Protein AF-F0Y4K3-F1 (afdb_monomer)

Foldseek 3Di:
DDDDDDDDDDDDDDDDDPDDDDDDDPPPDPDPDPPDPDPDDDPPPDDDDDDDDDPDDDDDDPDDDDDDDDDDDPPPDPPPPPDDDDDPDDDDPDDDDDDDDDDDDDDDDDDDDDDDDDDDDPDDDPPPPPPPLPPQPQPDDQDDDADPQLVVLLVQLLVVVVCLCVDPCNVVVVDPFPEDCVLCNVLSSLLSSLLSCCVPRGCVVSVFDDPDSQAQLSVCSRVADYCVVCVPSRSLSSQLNSQYHPVHGTDPDDSVNSVVSCVRRSPDDPPD

pLDDT: mean 70.48, std 21.67, range [36.44, 98.19]

Mean predicted aligned error: 20.29 Å

Radius of gyration: 34.45 Å; Cα contacts (8 Å, |Δi|>4): 152; chains: 1; bounding box: 60×91×106 Å

Secondary structure (DSSP, 8-state):
------PPPPP-PPPPP--------TT--------------------PPPPPPPTT------------------S-SSSSS-PPPPP-----------------------------------------------------SPPPPPPHHHHHHHHHHHHHHHTTTT-HHHHTTSS--SS-HHHHHHHHHHHHHHHHHHIIIIIHHHT---SSSSTTHHHHTTSPPPTTT-HHHHHHHHHHHHTEETTEEGGG--HHHHHHHHHHHHTSPP--

Organism: Aureococcus anophagefferens (NCBI:txid44056)

Sequence (272 aa):
MPRSSRKSAPRRDRGEDPRRVADEDPRANADVDDGEWEEDGCFATERRRPPPRPPGCFFCACQRFDEDDGGDGVDDLLSILGYPPERRFGESTTEVPLSGDDDEVRAVHVQAAYEDAADGGDDAPATLATRETPPLLLGEGPAAPASADERAQAAAIYDAYAGFFDHISFRKGWKRPPFPRRDADPLFRRAARVAAMARSRDLRRAGFALRQPDGAARDWMHDAPSPADSPNAFLRGLLHATFQDANGYVEGLDAVAVERFRRRYDAIPSAG

Structure (mmCIF, N/CA/C/O backbone):
data_AF-F0Y4K3-F1
#
_entry.id   AF-F0Y4K3-F1
#
loop_
_atom_site.group_PDB
_atom_site.id
_atom_site.type_symbol
_atom_site.label_atom_id
_atom_site.label_alt_id
_atom_site.label_comp_id
_atom_site.label_asym_id
_atom_site.label_entity_id
_atom_site.label_seq_id
_atom_site.pdbx_PDB_ins_code
_atom_site.Cartn_x
_atom_site.Cartn_y
_atom_site.Cartn_z
_atom_site.occupancy
_atom_site.B_iso_or_equiv
_atom_site.auth_seq_id
_atom_site.auth_comp_id
_atom_site.auth_asym_id
_atom_site.auth_atom_id
_atom_site.pdbx_PDB_model_num
ATOM 1 N N . MET A 1 1 ? -20.900 -35.356 60.009 1.00 44.12 1 MET A N 1
ATOM 2 C CA . MET A 1 1 ? -19.634 -36.090 59.779 1.00 44.12 1 MET A CA 1
ATOM 3 C C . MET A 1 1 ? -19.487 -36.335 58.279 1.00 44.12 1 MET A C 1
ATOM 5 O O . MET A 1 1 ? -20.323 -37.046 57.734 1.00 44.12 1 MET A O 1
ATOM 9 N N . PRO A 1 2 ? -18.523 -35.698 57.593 1.00 53.41 2 PRO A N 1
ATOM 10 C CA . PRO A 1 2 ? -18.399 -35.751 56.138 1.00 53.41 2 PRO A CA 1
ATOM 11 C C . PRO A 1 2 ? -17.544 -36.949 55.698 1.00 53.41 2 PRO A C 1
ATOM 13 O O . PRO A 1 2 ? -16.502 -37.224 56.290 1.00 53.41 2 PRO A O 1
ATOM 16 N N . ARG A 1 3 ? -17.959 -37.654 54.637 1.00 55.00 3 ARG A N 1
ATOM 17 C CA . ARG A 1 3 ? -17.129 -38.664 53.965 1.00 55.00 3 ARG A CA 1
ATOM 18 C C . ARG A 1 3 ? -16.642 -38.134 52.620 1.00 55.00 3 ARG A C 1
ATOM 20 O O . ARG A 1 3 ? -17.386 -38.028 51.653 1.00 55.00 3 ARG A O 1
ATOM 27 N N . SER A 1 4 ? -15.356 -37.804 52.636 1.00 48.88 4 SER A N 1
ATOM 28 C CA . SER A 1 4 ? -14.467 -37.498 51.519 1.00 48.88 4 SER A CA 1
ATOM 29 C C . SER A 1 4 ? -14.536 -38.558 50.412 1.00 48.88 4 SER A C 1
ATOM 31 O O . SER A 1 4 ? -14.360 -39.745 50.687 1.00 48.88 4 SER A O 1
ATOM 33 N N . SER A 1 5 ? -14.749 -38.133 49.163 1.00 59.47 5 SER A N 1
ATOM 34 C CA . SER A 1 5 ? -14.597 -38.977 47.971 1.00 59.47 5 SER A CA 1
ATOM 35 C C . SER A 1 5 ? -13.705 -38.298 46.929 1.00 59.47 5 SER A C 1
ATOM 37 O O . SER A 1 5 ? -14.127 -37.465 46.140 1.00 59.47 5 SER A O 1
ATOM 39 N N . ARG A 1 6 ? -12.426 -38.663 47.039 1.00 58.56 6 ARG A N 1
ATOM 40 C CA . ARG A 1 6 ? -11.429 -38.987 46.002 1.00 58.56 6 ARG A CA 1
ATOM 41 C C . ARG A 1 6 ? -11.439 -38.191 44.687 1.00 58.56 6 ARG A C 1
ATOM 43 O O . ARG A 1 6 ? -12.160 -38.464 43.738 1.00 58.56 6 ARG A O 1
ATOM 50 N N . LYS A 1 7 ? -10.444 -37.307 44.664 1.00 59.31 7 LYS A N 1
ATOM 51 C CA . LYS A 1 7 ? -9.714 -36.673 43.563 1.00 59.31 7 LYS A CA 1
ATOM 52 C C . LYS A 1 7 ? -9.184 -37.721 42.560 1.00 59.31 7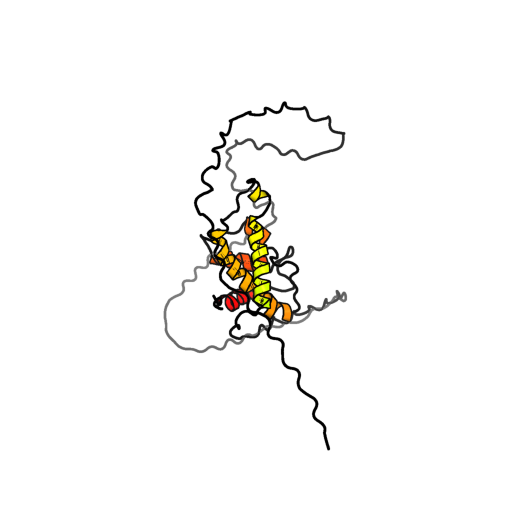 LYS A C 1
ATOM 54 O O . LYS A 1 7 ? -8.350 -38.547 42.929 1.00 59.31 7 LYS A O 1
ATOM 59 N N . SER A 1 8 ? -9.643 -37.671 41.311 1.00 64.62 8 SER A N 1
ATOM 60 C CA . SER A 1 8 ? -9.063 -38.422 40.188 1.00 64.62 8 SER A CA 1
ATOM 61 C C . SER A 1 8 ? -7.820 -37.708 39.654 1.00 64.62 8 SER A C 1
ATOM 63 O O . SER A 1 8 ? -7.827 -36.494 39.455 1.00 64.62 8 SER A O 1
ATOM 65 N N . ALA A 1 9 ? -6.745 -38.470 39.462 1.00 63.53 9 ALA A N 1
ATOM 66 C CA . ALA A 1 9 ? -5.460 -38.012 38.944 1.00 63.53 9 ALA A CA 1
ATOM 67 C C . ALA A 1 9 ? -5.465 -37.867 37.403 1.00 63.53 9 ALA A C 1
ATOM 69 O O . ALA A 1 9 ? -6.209 -38.583 36.730 1.00 63.53 9 ALA A O 1
ATOM 70 N N . PRO A 1 10 ? -4.622 -36.984 36.835 1.00 64.56 10 PRO A N 1
ATOM 71 C CA . PRO A 1 10 ? -4.508 -36.792 35.391 1.00 64.56 10 PRO A CA 1
ATOM 72 C C . PRO A 1 10 ? -3.724 -37.926 34.709 1.00 64.56 10 PRO A C 1
ATOM 74 O O . PRO A 1 10 ? -2.685 -38.378 35.199 1.00 64.56 10 PRO A O 1
ATOM 77 N N . ARG A 1 11 ? -4.226 -38.369 33.548 1.00 59.28 11 ARG A N 1
ATOM 78 C CA . ARG A 1 11 ? -3.537 -39.281 32.626 1.00 59.28 11 ARG A CA 1
ATOM 79 C C . ARG A 1 11 ? -2.288 -38.593 32.067 1.00 59.28 11 ARG A C 1
ATOM 81 O O . ARG A 1 11 ? -2.383 -37.524 31.476 1.00 59.28 11 ARG A O 1
ATOM 88 N N . ARG A 1 12 ? -1.136 -39.239 32.254 1.00 53.50 12 ARG A N 1
ATOM 89 C CA . ARG A 1 12 ? 0.107 -38.966 31.526 1.00 53.50 12 ARG A CA 1
ATOM 90 C C . ARG A 1 12 ? -0.088 -39.410 30.081 1.00 53.50 12 ARG A C 1
ATOM 92 O O . ARG A 1 12 ? -0.256 -40.609 29.859 1.00 53.50 12 ARG A O 1
ATOM 99 N N . ASP A 1 13 ? -0.082 -38.469 29.147 1.00 59.69 13 ASP A N 1
ATOM 100 C CA . ASP A 1 13 ? 0.062 -38.805 27.736 1.00 59.69 13 ASP A CA 1
ATOM 101 C C . ASP A 1 13 ? 1.544 -39.005 27.398 1.00 59.69 13 ASP A C 1
ATOM 103 O O . ASP A 1 13 ? 2.431 -38.380 27.989 1.00 59.69 13 ASP A O 1
ATOM 107 N N . ARG A 1 14 ? 1.782 -39.994 26.544 1.00 57.69 14 ARG A N 1
ATOM 108 C CA . ARG A 1 14 ? 3.080 -40.577 26.206 1.00 57.69 14 ARG A CA 1
ATOM 109 C C . ARG A 1 14 ? 3.964 -39.570 25.485 1.00 57.69 14 ARG A C 1
ATOM 111 O O . ARG A 1 14 ? 3.517 -38.880 24.582 1.00 57.69 14 ARG A O 1
ATOM 118 N N . GLY A 1 15 ? 5.244 -39.576 25.850 1.00 48.31 15 GLY A N 1
ATOM 119 C CA . GLY A 1 15 ? 6.291 -38.929 25.075 1.00 48.31 15 GLY A CA 1
ATOM 120 C C . GLY A 1 15 ? 6.422 -39.557 23.689 1.00 48.31 15 GLY A C 1
ATOM 121 O O . GLY A 1 15 ? 6.536 -40.778 23.566 1.00 48.31 15 GLY A O 1
ATOM 122 N N . GLU A 1 16 ? 6.417 -38.700 22.676 1.00 55.72 16 GLU A N 1
ATOM 123 C CA . GLU A 1 16 ? 6.944 -38.998 21.351 1.00 55.72 16 GLU A CA 1
ATOM 124 C C . GLU A 1 16 ? 8.477 -38.919 21.371 1.00 55.72 16 GLU A C 1
ATOM 126 O O . GLU A 1 16 ? 9.089 -38.065 22.015 1.00 55.72 16 GLU A O 1
ATOM 131 N N . ASP A 1 17 ? 9.069 -39.898 20.700 1.00 60.84 17 ASP A N 1
ATOM 132 C CA . ASP A 1 17 ? 10.482 -40.252 20.647 1.00 60.84 17 ASP A CA 1
ATOM 133 C C . ASP A 1 17 ? 11.194 -39.468 19.521 1.00 60.84 17 ASP A C 1
ATOM 135 O O . ASP A 1 17 ? 10.808 -39.612 18.360 1.00 60.84 17 ASP A O 1
ATOM 139 N N . 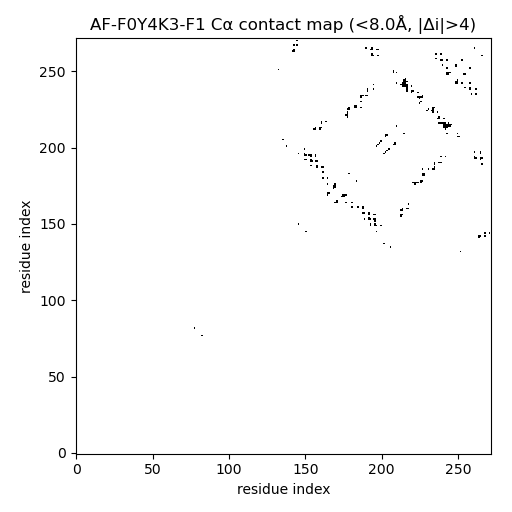PRO A 1 18 ? 12.224 -38.642 19.799 1.00 60.12 18 PRO A N 1
ATOM 140 C CA . PRO A 1 18 ? 12.857 -37.799 18.784 1.00 60.12 18 PRO A CA 1
ATOM 141 C C . PRO A 1 18 ? 14.048 -38.463 18.059 1.00 60.12 18 PRO A C 1
ATOM 143 O O . PRO A 1 18 ? 15.012 -37.777 17.719 1.00 60.12 18 PRO A O 1
ATOM 146 N N . ARG A 1 19 ? 14.050 -39.784 17.818 1.00 58.66 19 ARG A N 1
ATOM 147 C CA . ARG A 1 19 ? 15.186 -40.463 17.148 1.00 58.66 19 ARG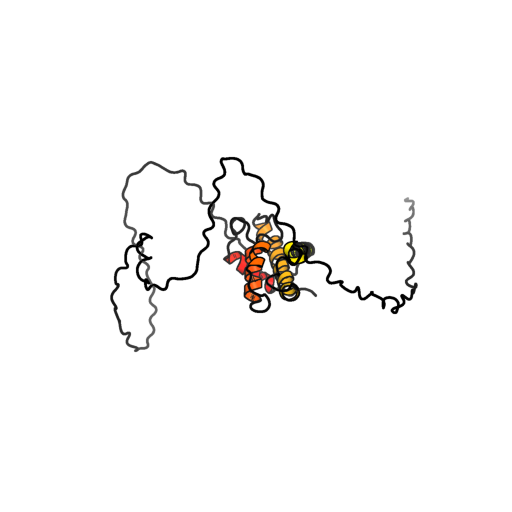 A CA 1
ATOM 148 C C . ARG A 1 19 ? 14.794 -41.437 16.026 1.00 58.66 19 ARG A C 1
ATOM 150 O O . ARG A 1 19 ? 14.925 -42.649 16.152 1.00 58.66 19 ARG A O 1
ATOM 157 N N . ARG A 1 20 ? 14.437 -40.871 14.873 1.00 49.66 20 ARG A N 1
ATOM 158 C CA . ARG A 1 20 ? 14.652 -41.408 13.508 1.00 49.66 20 ARG A CA 1
ATOM 159 C C . ARG A 1 20 ? 15.009 -40.179 12.666 1.00 49.66 20 ARG A C 1
ATOM 161 O O . ARG A 1 20 ? 14.149 -39.328 12.509 1.00 49.66 20 ARG A O 1
ATOM 168 N N . VAL A 1 21 ? 16.242 -39.870 12.268 1.00 55.81 21 VAL A N 1
ATOM 169 C CA . VAL A 1 21 ? 17.312 -40.654 11.619 1.00 55.81 21 VAL A CA 1
ATOM 170 C C . VAL A 1 21 ? 16.818 -41.428 10.393 1.00 55.81 21 VAL A C 1
ATOM 172 O O . VAL A 1 21 ? 16.620 -42.637 10.436 1.00 55.81 21 VAL A O 1
ATOM 175 N N . ALA A 1 22 ? 16.575 -40.673 9.325 1.00 54.25 22 ALA A N 1
ATOM 176 C CA . ALA A 1 22 ? 16.877 -41.026 7.939 1.00 54.25 22 ALA A CA 1
ATOM 177 C C . ALA A 1 22 ? 17.567 -39.755 7.396 1.00 54.25 22 ALA A C 1
ATOM 179 O O . ALA A 1 22 ? 16.981 -38.682 7.484 1.00 54.25 22 ALA A O 1
ATOM 180 N N . ASP A 1 23 ? 18.882 -39.709 7.179 1.00 51.66 23 ASP A N 1
ATOM 181 C CA . ASP A 1 23 ? 19.598 -40.300 6.038 1.00 51.66 23 ASP A CA 1
ATOM 182 C C . ASP A 1 23 ? 18.818 -40.131 4.726 1.00 51.66 23 ASP A C 1
ATOM 184 O O . ASP A 1 23 ? 18.365 -41.096 4.117 1.00 51.66 23 ASP A O 1
ATOM 188 N N . GLU A 1 24 ? 18.638 -38.872 4.318 1.00 54.97 24 GLU A N 1
ATOM 189 C CA . GLU A 1 24 ? 18.359 -38.519 2.927 1.00 54.97 24 GLU A CA 1
ATOM 190 C C . GLU A 1 24 ? 19.687 -38.230 2.211 1.00 54.97 24 GLU A C 1
ATOM 192 O O . GLU A 1 24 ? 20.468 -37.355 2.589 1.00 54.97 24 GLU A O 1
ATOM 197 N N . ASP A 1 25 ? 19.937 -39.053 1.200 1.00 56.84 25 ASP A N 1
ATOM 198 C CA . ASP A 1 25 ? 21.112 -39.127 0.339 1.00 56.84 25 ASP A CA 1
ATOM 199 C C . ASP A 1 25 ? 21.207 -37.900 -0.603 1.00 56.84 25 ASP A C 1
ATOM 201 O O . ASP A 1 25 ? 20.305 -37.683 -1.415 1.00 56.84 25 ASP A O 1
ATOM 205 N N . PRO A 1 26 ? 22.273 -37.076 -0.549 1.00 56.69 26 PRO A N 1
ATOM 206 C CA . PRO A 1 26 ? 22.370 -35.849 -1.342 1.00 56.69 26 PRO A CA 1
ATOM 207 C C . PRO A 1 26 ? 22.935 -36.043 -2.766 1.00 56.69 26 PRO A C 1
ATOM 209 O O . PRO A 1 26 ? 23.460 -35.084 -3.335 1.00 56.69 26 PRO A O 1
ATOM 212 N N . ARG A 1 27 ? 22.891 -37.245 -3.367 1.00 56.62 27 ARG A N 1
ATOM 213 C CA . ARG A 1 27 ? 23.578 -37.512 -4.656 1.00 56.62 27 ARG A CA 1
ATOM 214 C C . ARG A 1 27 ? 22.754 -38.067 -5.819 1.00 56.62 27 ARG A C 1
ATOM 216 O O . ARG A 1 27 ? 23.342 -38.415 -6.837 1.00 56.62 27 ARG A O 1
ATOM 223 N N . ALA A 1 28 ? 21.429 -38.062 -5.755 1.00 55.25 28 ALA A N 1
ATOM 224 C CA . ALA A 1 28 ? 20.593 -38.555 -6.853 1.00 55.25 28 ALA A CA 1
ATOM 225 C C . ALA A 1 28 ? 19.692 -37.460 -7.444 1.00 55.25 28 ALA A C 1
ATOM 227 O O . ALA A 1 28 ? 18.491 -37.507 -7.234 1.00 55.25 28 ALA A O 1
ATOM 228 N N . ASN A 1 29 ? 20.269 -36.459 -8.126 1.00 55.03 29 ASN A N 1
ATOM 229 C CA . ASN A 1 29 ? 19.574 -35.575 -9.090 1.00 55.03 29 ASN A CA 1
ATOM 230 C C . ASN A 1 29 ? 20.588 -34.827 -9.988 1.00 55.03 29 ASN A C 1
ATOM 232 O O . ASN A 1 29 ? 20.489 -33.621 -10.205 1.00 55.03 29 ASN A O 1
ATOM 236 N N . ALA A 1 30 ? 21.604 -35.536 -10.478 1.00 54.31 30 ALA A N 1
ATOM 237 C CA . ALA A 1 30 ? 22.390 -35.101 -11.627 1.00 54.31 30 ALA A CA 1
ATOM 238 C C . ALA A 1 30 ? 21.986 -36.023 -12.772 1.00 54.31 30 ALA A C 1
ATOM 240 O O . ALA A 1 30 ? 22.479 -37.136 -12.803 1.00 54.31 30 ALA A O 1
ATOM 241 N N . ASP A 1 31 ? 20.986 -35.602 -13.547 1.00 51.12 31 ASP A N 1
ATOM 242 C CA . ASP A 1 31 ? 20.621 -36.071 -14.896 1.00 51.12 31 ASP A CA 1
ATOM 243 C C . ASP A 1 31 ? 19.283 -35.393 -15.253 1.00 51.12 31 ASP A C 1
ATOM 245 O O . ASP A 1 31 ? 18.220 -36.012 -15.294 1.00 51.12 31 ASP A O 1
ATOM 249 N N . VAL A 1 32 ? 19.312 -34.064 -15.417 1.00 55.66 32 VAL A N 1
ATOM 250 C CA . VAL A 1 32 ? 18.268 -33.369 -16.180 1.00 55.66 32 VAL A CA 1
ATOM 251 C C . VAL A 1 32 ? 18.843 -33.182 -17.569 1.00 55.66 32 VAL A C 1
ATOM 253 O O . VAL A 1 32 ? 19.592 -32.247 -17.816 1.00 55.66 32 VAL A O 1
ATOM 256 N N . ASP A 1 33 ? 18.508 -34.174 -18.382 1.00 55.22 33 ASP A N 1
ATOM 257 C CA . ASP A 1 33 ? 18.503 -34.230 -19.836 1.00 55.22 33 ASP A CA 1
ATOM 258 C C . ASP A 1 33 ? 18.511 -32.839 -20.491 1.00 55.22 33 ASP A C 1
ATOM 260 O O . ASP A 1 33 ? 17.565 -32.050 -20.365 1.00 55.22 33 ASP A O 1
ATOM 264 N N . ASP A 1 34 ? 19.612 -32.548 -21.181 1.00 49.41 34 ASP A N 1
ATOM 265 C CA . ASP A 1 34 ? 19.787 -31.388 -22.041 1.00 49.41 34 ASP A CA 1
ATOM 266 C C . ASP A 1 34 ? 18.920 -31.606 -23.286 1.00 49.41 34 ASP A C 1
ATOM 268 O O . ASP A 1 34 ? 19.392 -32.035 -24.336 1.00 49.41 34 ASP A O 1
ATOM 272 N N . GLY A 1 35 ? 17.616 -31.365 -23.137 1.00 46.09 35 GLY A N 1
ATOM 273 C CA . GLY A 1 35 ? 16.656 -31.393 -24.229 1.00 46.09 35 GLY A CA 1
ATOM 274 C C . GLY A 1 35 ? 17.071 -30.403 -25.312 1.00 46.09 35 GLY A C 1
ATOM 275 O O . GLY A 1 35 ? 16.830 -29.200 -25.206 1.00 46.09 35 GLY A O 1
ATOM 276 N N . GLU A 1 36 ? 17.730 -30.955 -26.321 1.00 47.00 36 GLU A N 1
ATOM 277 C CA . GLU A 1 36 ? 17.987 -30.435 -27.651 1.00 47.00 36 GLU A CA 1
ATOM 278 C C . GLU A 1 36 ? 16.722 -29.731 -28.162 1.00 47.00 36 GLU A C 1
ATOM 280 O O . GLU A 1 36 ? 15.719 -30.357 -28.501 1.00 47.00 36 GLU A O 1
ATOM 285 N N . TRP A 1 37 ? 16.727 -28.397 -28.135 1.00 49.09 37 TRP A N 1
ATOM 286 C CA . TRP A 1 37 ? 15.675 -27.611 -28.765 1.00 49.09 37 TRP A CA 1
ATOM 287 C C . TRP A 1 37 ? 15.901 -27.694 -30.270 1.00 49.09 37 TRP A C 1
ATOM 289 O O . TRP A 1 37 ? 16.641 -26.892 -30.837 1.00 49.09 37 TRP A O 1
ATOM 299 N N . GLU A 1 38 ? 15.284 -28.691 -30.902 1.00 51.34 38 GLU A N 1
ATOM 300 C CA . GLU A 1 38 ? 15.082 -28.705 -32.345 1.00 51.34 38 GLU A CA 1
ATOM 301 C C . GLU A 1 38 ? 14.388 -27.393 -32.737 1.00 51.34 38 GLU A C 1
ATOM 303 O O . GLU A 1 38 ? 13.279 -27.074 -32.294 1.00 51.34 38 GLU A O 1
ATOM 308 N N . GLU A 1 39 ? 15.088 -26.595 -33.543 1.00 55.03 39 GLU A N 1
ATOM 309 C CA . GLU A 1 39 ? 14.595 -25.388 -34.200 1.00 55.03 39 GLU A CA 1
ATOM 310 C C . GLU A 1 39 ? 13.590 -25.770 -35.298 1.00 55.03 39 GLU A C 1
ATOM 312 O O . GLU A 1 39 ? 13.791 -25.508 -36.483 1.00 55.03 39 GLU A O 1
ATOM 317 N N . ASP A 1 40 ? 12.488 -26.407 -34.912 1.00 47.16 40 ASP A N 1
ATOM 318 C CA . ASP A 1 40 ? 11.455 -26.820 -35.844 1.00 47.16 40 ASP A CA 1
ATOM 319 C C . ASP A 1 40 ? 10.389 -25.738 -36.001 1.00 47.16 40 ASP A C 1
ATOM 321 O O . ASP A 1 40 ? 9.471 -25.552 -35.201 1.00 47.16 40 ASP A O 1
ATOM 325 N N . GLY A 1 41 ? 10.489 -25.062 -37.143 1.00 45.00 41 GLY A N 1
ATOM 326 C CA . GLY A 1 41 ? 9.311 -24.698 -37.911 1.00 45.00 41 GLY A CA 1
ATOM 327 C C . GLY A 1 41 ? 8.718 -23.336 -37.583 1.00 45.00 41 GLY A C 1
ATOM 328 O O . GLY A 1 41 ? 7.735 -23.204 -36.853 1.00 45.00 41 GLY A O 1
ATOM 329 N N . CYS A 1 42 ? 9.198 -22.323 -38.306 1.00 44.00 42 CYS A N 1
ATOM 330 C CA . CYS A 1 42 ? 8.357 -21.208 -38.718 1.00 44.00 42 CYS A CA 1
ATOM 331 C C . CYS A 1 42 ? 7.088 -21.750 -39.402 1.00 44.00 42 CYS A C 1
ATOM 333 O O . CYS A 1 42 ? 7.067 -21.981 -40.611 1.00 44.00 42 CYS A O 1
ATOM 335 N N . PHE A 1 43 ? 6.003 -21.921 -38.645 1.00 40.97 43 PHE A N 1
ATOM 336 C CA . PHE A 1 43 ? 4.669 -22.055 -39.213 1.00 40.97 43 PHE A CA 1
ATOM 337 C C . PHE A 1 43 ? 4.299 -20.721 -39.864 1.00 40.97 43 PHE A C 1
ATOM 339 O O . PHE A 1 43 ? 3.734 -19.819 -39.244 1.00 40.97 43 PHE A O 1
ATOM 346 N N . ALA A 1 44 ? 4.618 -20.607 -41.151 1.00 45.66 44 ALA A N 1
ATOM 347 C CA . ALA A 1 44 ? 3.948 -19.701 -42.060 1.00 45.66 44 ALA A CA 1
ATOM 348 C C . ALA A 1 44 ? 2.471 -20.117 -42.120 1.00 45.66 44 ALA A C 1
ATOM 350 O O . ALA A 1 44 ? 2.062 -20.934 -42.941 1.00 45.66 44 ALA A O 1
ATOM 351 N N . THR A 1 45 ? 1.657 -19.584 -41.210 1.00 46.09 45 THR A N 1
ATOM 352 C CA . THR A 1 45 ? 0.206 -19.713 -41.304 1.00 46.09 45 THR A CA 1
ATOM 353 C C . THR A 1 45 ? -0.247 -19.005 -42.573 1.00 46.09 45 THR A C 1
ATOM 355 O O . THR A 1 45 ? -0.192 -17.775 -42.672 1.00 46.09 45 THR A O 1
ATOM 358 N N . GLU A 1 46 ? -0.682 -19.799 -43.549 1.00 43.53 46 GLU A N 1
ATOM 359 C CA . GLU A 1 46 ? -1.408 -19.349 -44.726 1.00 43.53 46 GLU A CA 1
ATOM 360 C C . GLU A 1 46 ? -2.478 -18.332 -44.319 1.00 43.53 46 GLU A C 1
ATOM 362 O O . GLU A 1 46 ? -3.340 -18.583 -43.469 1.00 43.53 46 GLU A O 1
ATOM 367 N N . ARG A 1 47 ? -2.412 -17.154 -44.941 1.00 43.66 47 ARG A N 1
ATOM 368 C CA . ARG A 1 47 ? -3.387 -16.078 -44.789 1.00 43.66 47 ARG A CA 1
ATOM 369 C C . ARG A 1 47 ? -4.755 -16.561 -45.270 1.00 43.66 47 ARG A C 1
ATOM 371 O O . ARG A 1 47 ? -5.109 -16.395 -46.436 1.00 43.66 47 ARG A O 1
ATOM 378 N N . ARG A 1 48 ? -5.560 -17.119 -44.365 1.00 48.81 48 ARG A N 1
ATOM 379 C CA . ARG A 1 48 ? -6.999 -17.273 -44.596 1.00 48.81 48 ARG A CA 1
ATOM 380 C C . ARG A 1 48 ? -7.596 -15.879 -44.782 1.00 48.81 48 ARG A C 1
ATOM 382 O O . ARG A 1 48 ? -7.465 -15.019 -43.913 1.00 48.81 48 ARG A O 1
ATOM 389 N N . ARG A 1 49 ? -8.230 -15.644 -45.936 1.00 58.59 49 ARG A N 1
ATOM 390 C CA . ARG A 1 49 ? -8.998 -14.417 -46.188 1.00 58.59 49 ARG A CA 1
ATOM 391 C C . ARG A 1 49 ? -10.090 -14.290 -45.114 1.00 58.59 49 ARG A C 1
ATOM 393 O O . ARG A 1 49 ? -10.765 -15.286 -44.846 1.00 58.59 49 ARG A O 1
ATOM 400 N N . PRO A 1 50 ? -10.278 -13.109 -44.501 1.00 70.19 50 PRO A N 1
ATOM 401 C CA . PRO A 1 50 ? -11.361 -12.907 -43.549 1.00 70.19 50 PRO A CA 1
ATOM 402 C C . PRO A 1 50 ? -12.722 -13.090 -44.247 1.00 70.19 50 PRO A C 1
ATOM 404 O O . PRO A 1 50 ? -12.844 -12.769 -45.434 1.00 70.19 50 PRO A O 1
ATOM 407 N N . PRO A 1 51 ? -13.746 -13.601 -43.540 1.00 75.44 51 PRO A N 1
ATOM 408 C CA . PRO A 1 51 ? -15.086 -13.735 -44.096 1.00 75.44 51 PRO A CA 1
ATOM 409 C C . PRO A 1 51 ? -15.677 -12.357 -44.455 1.00 75.44 51 PRO A C 1
ATOM 411 O O . PRO A 1 51 ? -15.327 -11.354 -43.821 1.00 75.44 51 PRO A O 1
ATOM 414 N N . PRO A 1 52 ? -16.580 -12.287 -45.453 1.00 68.69 52 PRO A N 1
ATOM 415 C CA . PRO A 1 52 ? -17.282 -11.052 -45.783 1.00 68.69 52 PRO A CA 1
ATOM 416 C C . PRO A 1 52 ? -18.097 -10.576 -44.574 1.00 68.69 52 PRO A C 1
ATOM 418 O O . PRO A 1 52 ? -18.817 -11.351 -43.944 1.00 68.69 52 PRO A O 1
ATOM 421 N N . ARG A 1 53 ? -17.948 -9.294 -44.229 1.00 63.47 53 ARG A N 1
ATOM 422 C CA . ARG A 1 53 ? -18.635 -8.675 -43.089 1.00 63.47 53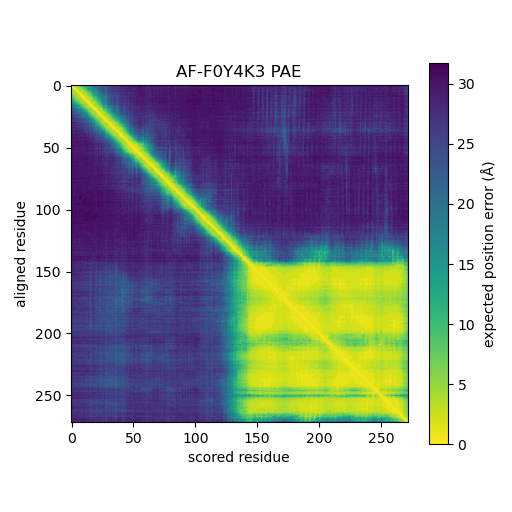 ARG A CA 1
ATOM 423 C C . ARG A 1 53 ? -20.080 -8.306 -43.456 1.00 63.47 53 ARG A C 1
ATOM 425 O O . ARG A 1 53 ? -20.320 -7.913 -44.598 1.00 63.47 53 ARG A O 1
ATOM 432 N N . PRO A 1 54 ? -21.027 -8.382 -42.504 1.00 63.94 54 PRO A N 1
ATOM 433 C CA . PRO A 1 54 ? -22.385 -7.892 -42.707 1.00 63.94 54 PRO A CA 1
ATOM 434 C C . PRO A 1 54 ? -22.409 -6.354 -42.828 1.00 63.94 54 PRO A C 1
ATOM 436 O O . PRO A 1 54 ? -21.576 -5.675 -42.218 1.00 63.94 54 PRO A O 1
ATOM 439 N N . PRO A 1 55 ? -23.351 -5.784 -43.598 1.00 61.41 55 PRO A N 1
ATOM 440 C CA . PRO A 1 55 ? -23.499 -4.337 -43.725 1.00 61.41 55 PRO A CA 1
ATOM 441 C C . PRO A 1 55 ? -23.948 -3.726 -42.387 1.00 61.41 55 PRO A C 1
ATOM 443 O O . PRO A 1 55 ? -24.937 -4.170 -41.811 1.00 61.41 55 PRO A O 1
ATOM 446 N N . GLY A 1 56 ? -23.231 -2.706 -41.898 1.00 62.25 56 GLY A N 1
ATOM 447 C CA . GLY A 1 56 ? -23.669 -1.894 -40.749 1.00 62.25 56 GLY A CA 1
ATOM 448 C C . GLY A 1 56 ? -22.622 -1.570 -39.676 1.00 62.25 56 GLY A C 1
ATOM 449 O O . GLY A 1 56 ? -22.912 -0.774 -38.791 1.00 62.25 56 GLY A O 1
ATOM 450 N N . CYS A 1 57 ? -21.405 -2.117 -39.736 1.00 46.25 57 CYS A N 1
ATOM 451 C CA . CYS A 1 57 ? -20.356 -1.787 -38.764 1.00 46.25 57 CYS A CA 1
ATOM 452 C C . CYS A 1 57 ? -19.409 -0.704 -39.301 1.00 46.25 57 CYS A C 1
ATOM 454 O O . CYS A 1 57 ? -18.443 -1.003 -40.004 1.00 46.25 57 CYS A O 1
ATOM 456 N N . PHE A 1 58 ? -19.672 0.551 -38.935 1.00 50.50 58 PHE A N 1
ATOM 457 C CA . PHE A 1 58 ? -18.671 1.616 -38.953 1.00 50.50 58 PHE A CA 1
ATOM 458 C C . PHE A 1 58 ? -17.689 1.364 -37.806 1.00 50.50 58 PHE A C 1
ATOM 460 O O . PHE A 1 58 ? -18.083 1.393 -36.643 1.00 50.50 58 PHE A O 1
ATOM 467 N N . PHE A 1 59 ? -16.419 1.112 -38.119 1.00 42.84 59 PHE A N 1
ATOM 468 C CA . PHE A 1 59 ? -15.355 1.250 -37.131 1.00 42.84 59 PHE A CA 1
ATOM 469 C C . PHE A 1 59 ? -14.282 2.188 -37.660 1.00 42.84 59 PHE A C 1
ATOM 471 O O . PHE A 1 59 ? -13.852 2.062 -38.809 1.00 42.84 59 PHE A O 1
ATOM 478 N N . CYS A 1 60 ? -13.911 3.118 -36.778 1.00 45.19 60 CYS A N 1
ATOM 479 C CA . CYS A 1 60 ? -12.828 4.081 -36.864 1.00 45.19 60 CYS A CA 1
ATOM 480 C C . CYS A 1 60 ? -11.646 3.579 -37.689 1.00 45.19 60 CYS A C 1
ATOM 482 O O . CYS A 1 60 ? -11.020 2.568 -37.363 1.00 45.19 60 CYS A O 1
ATOM 484 N N . ALA A 1 61 ? -11.304 4.356 -38.711 1.00 42.59 61 ALA A N 1
ATOM 485 C CA . ALA A 1 61 ? -10.001 4.304 -39.334 1.00 42.59 61 ALA A CA 1
ATOM 486 C C . ALA A 1 61 ? -8.945 4.730 -38.302 1.00 42.59 61 ALA A C 1
ATOM 488 O O . ALA A 1 61 ? -8.878 5.897 -37.924 1.00 42.59 61 ALA A O 1
ATOM 489 N N . CYS A 1 62 ? -8.100 3.799 -37.864 1.00 41.88 62 CYS A N 1
ATOM 490 C CA . CYS A 1 62 ? -6.761 4.161 -37.419 1.00 41.88 62 CYS A CA 1
ATOM 491 C C . CYS A 1 62 ? -6.001 4.599 -38.673 1.00 41.88 62 CYS A C 1
ATOM 493 O O . CYS A 1 62 ? -5.545 3.761 -39.454 1.00 41.88 62 CYS A O 1
ATOM 495 N N . GLN A 1 63 ? -5.957 5.912 -38.906 1.00 44.56 63 GLN A N 1
ATOM 496 C CA . GLN A 1 63 ? -5.070 6.496 -39.898 1.00 44.56 63 GLN A CA 1
ATOM 497 C C . GLN A 1 63 ? -3.625 6.233 -39.481 1.00 44.56 63 GLN A C 1
ATOM 499 O O . GLN A 1 63 ? -3.200 6.499 -38.359 1.00 44.56 63 GLN A O 1
ATOM 504 N N . ARG A 1 64 ? -2.920 5.644 -40.436 1.00 40.66 64 ARG A N 1
ATOM 505 C CA . ARG A 1 64 ? -1.478 5.528 -40.540 1.00 40.66 64 ARG A CA 1
ATOM 506 C C . ARG A 1 64 ? -0.927 6.956 -40.621 1.00 40.66 64 ARG A C 1
ATOM 508 O O . ARG A 1 64 ? -1.304 7.682 -41.534 1.00 40.66 64 ARG A O 1
ATOM 515 N N . PHE A 1 65 ? -0.143 7.367 -39.630 1.00 36.44 65 PHE A N 1
ATOM 516 C CA . PHE A 1 65 ? 0.612 8.616 -39.683 1.00 36.44 65 PHE A CA 1
ATOM 517 C C . PHE A 1 65 ? 1.912 8.292 -40.415 1.00 36.44 65 PHE A C 1
ATOM 519 O O . PHE A 1 65 ? 2.760 7.582 -39.877 1.00 36.44 65 PHE A O 1
ATOM 526 N N . ASP A 1 66 ? 1.989 8.705 -41.676 1.00 45.09 66 ASP A N 1
ATOM 527 C CA . ASP A 1 66 ? 3.239 8.744 -42.421 1.00 45.09 66 ASP A CA 1
ATOM 528 C C . ASP A 1 66 ? 4.051 9.948 -41.909 1.00 45.09 66 ASP A C 1
ATOM 530 O O . ASP A 1 66 ? 3.532 11.057 -41.761 1.00 45.09 66 ASP A O 1
ATOM 534 N N . GLU A 1 67 ? 5.305 9.681 -41.555 1.00 52.91 67 GLU A N 1
ATOM 535 C CA . GLU A 1 67 ? 6.339 10.663 -41.245 1.00 52.91 67 GLU A CA 1
ATOM 536 C C . GLU A 1 67 ? 6.742 11.381 -42.538 1.00 52.91 67 GLU A C 1
ATOM 538 O O . GLU A 1 67 ? 7.273 10.732 -43.431 1.00 52.91 67 GLU A O 1
ATOM 543 N N . ASP A 1 68 ? 6.454 12.678 -42.648 1.00 55.47 68 ASP A N 1
ATOM 544 C CA . ASP A 1 68 ? 7.286 13.719 -43.280 1.00 55.47 68 ASP A CA 1
ATOM 545 C C . ASP A 1 68 ? 6.427 14.970 -43.505 1.00 55.47 68 ASP A C 1
ATOM 547 O O . ASP A 1 68 ? 5.567 14.989 -44.377 1.00 55.47 68 ASP A O 1
ATOM 551 N N . ASP A 1 69 ? 6.661 16.012 -42.709 1.00 51.50 69 ASP A N 1
ATOM 552 C CA . ASP A 1 69 ? 6.686 17.392 -43.200 1.00 51.50 69 ASP A CA 1
ATOM 553 C C . ASP A 1 69 ? 7.273 18.290 -42.102 1.00 51.50 69 ASP A C 1
ATOM 555 O O . ASP A 1 69 ? 6.710 18.474 -41.019 1.00 51.50 69 ASP A O 1
ATOM 559 N N . GLY A 1 70 ? 8.463 18.820 -42.383 1.00 50.97 70 GLY A N 1
ATOM 560 C CA . GLY A 1 70 ? 9.026 19.942 -41.651 1.00 50.97 70 GLY A CA 1
ATOM 561 C C . GLY A 1 70 ? 8.229 21.206 -41.965 1.00 50.97 70 GLY A C 1
ATOM 562 O O . GLY A 1 70 ? 7.950 21.494 -43.125 1.00 50.97 70 GLY A O 1
ATOM 563 N N . GLY A 1 71 ? 7.876 21.959 -40.928 1.00 41.75 71 GLY A N 1
ATOM 564 C CA . GLY A 1 71 ? 7.118 23.195 -41.077 1.00 41.75 71 GLY A CA 1
ATOM 565 C C . GLY A 1 71 ? 6.950 23.920 -39.747 1.00 41.75 71 GLY A C 1
ATOM 566 O O . GLY A 1 71 ? 6.053 23.616 -38.970 1.00 41.75 71 GLY A O 1
ATOM 567 N N . ASP A 1 72 ? 7.879 24.827 -39.475 1.00 54.56 72 ASP A N 1
ATOM 568 C CA . ASP A 1 72 ? 7.715 26.083 -38.745 1.00 54.56 72 ASP A CA 1
ATOM 569 C C . ASP A 1 72 ? 6.262 26.493 -38.417 1.00 54.56 72 ASP A C 1
ATOM 571 O O . ASP A 1 72 ? 5.473 26.833 -39.293 1.00 54.56 72 ASP A O 1
ATOM 575 N N . GLY A 1 73 ? 5.921 26.521 -37.122 1.00 43.41 73 GLY A N 1
ATOM 576 C CA . GLY A 1 73 ? 4.602 26.969 -36.662 1.00 43.41 73 GLY A CA 1
ATOM 577 C C . GLY A 1 73 ? 4.392 26.860 -35.152 1.00 43.41 73 GLY A C 1
ATOM 578 O O . GLY A 1 73 ? 3.441 26.227 -34.706 1.00 43.41 73 GLY A O 1
ATOM 579 N N . VAL A 1 74 ? 5.278 27.445 -34.342 1.00 47.94 74 VAL A N 1
ATOM 580 C CA . VAL A 1 74 ? 5.127 27.499 -32.872 1.00 47.94 74 VAL A CA 1
ATOM 581 C C . VAL A 1 74 ? 4.453 28.790 -32.405 1.00 47.94 74 VAL A C 1
ATOM 583 O O . VAL A 1 74 ? 4.930 29.400 -31.468 1.00 47.94 74 VAL A O 1
ATOM 586 N N . ASP A 1 75 ? 3.354 29.220 -33.027 1.00 49.62 75 ASP A N 1
ATOM 587 C CA . ASP A 1 75 ? 2.615 30.409 -32.565 1.00 49.62 75 ASP A CA 1
ATOM 588 C C . ASP A 1 75 ? 1.134 30.389 -32.997 1.00 49.62 75 ASP A C 1
ATOM 590 O O . ASP A 1 75 ? 0.646 31.376 -33.529 1.00 49.62 75 ASP A O 1
ATOM 594 N N . ASP A 1 76 ? 0.381 29.290 -32.811 1.00 54.38 76 ASP A N 1
ATOM 595 C CA . ASP A 1 76 ? -1.098 29.396 -32.878 1.00 54.38 76 ASP A CA 1
ATOM 596 C C . ASP A 1 76 ? -1.906 28.239 -32.246 1.00 54.38 76 ASP A C 1
ATOM 598 O O . ASP A 1 76 ? -2.831 27.688 -32.841 1.00 54.38 76 ASP A O 1
ATOM 602 N N . LEU A 1 77 ? -1.585 27.835 -31.009 1.00 49.44 77 LEU A N 1
ATOM 603 C CA . LEU A 1 77 ? -2.391 26.841 -30.265 1.00 49.44 77 LEU A CA 1
ATOM 604 C C . LEU A 1 77 ? -2.966 27.340 -28.930 1.00 49.44 77 LEU A C 1
ATOM 606 O O . LEU A 1 77 ? -3.601 26.574 -28.208 1.00 49.44 77 LEU A O 1
ATOM 610 N N . LEU A 1 78 ? -2.824 28.632 -28.620 1.00 50.38 78 LEU A N 1
ATOM 611 C CA . LEU A 1 78 ? -3.394 29.241 -27.406 1.00 50.38 78 LEU A CA 1
ATOM 612 C C . LEU A 1 78 ? -4.707 30.014 -27.644 1.00 50.38 78 LEU A C 1
ATOM 614 O O . LEU A 1 78 ? -5.363 30.400 -26.680 1.00 50.38 78 LEU A O 1
ATOM 618 N N . SER A 1 79 ? -5.162 30.153 -28.893 1.00 49.91 79 SER A N 1
ATOM 619 C CA . SER A 1 79 ? -6.412 30.861 -29.233 1.00 49.91 79 SER A CA 1
ATOM 620 C C . SER A 1 79 ? -7.678 29.983 -29.190 1.00 49.91 79 SER A C 1
ATOM 622 O O . SER A 1 79 ? -8.789 30.508 -29.209 1.00 49.91 79 SER A O 1
ATOM 624 N N . ILE A 1 80 ? -7.549 28.651 -29.098 1.00 51.06 80 ILE A N 1
ATOM 625 C CA . ILE A 1 80 ? -8.690 27.708 -29.172 1.00 51.06 80 ILE A CA 1
ATOM 626 C C . ILE A 1 80 ? -9.292 27.374 -27.790 1.00 51.06 80 ILE A C 1
ATOM 628 O O . ILE A 1 80 ? -10.417 26.886 -27.711 1.00 51.06 80 ILE A O 1
ATOM 632 N N . LEU A 1 81 ? -8.607 27.691 -26.683 1.00 46.94 81 LEU A N 1
ATOM 633 C CA . LEU A 1 81 ? -9.062 27.353 -25.322 1.00 46.94 81 LEU A CA 1
ATOM 634 C C . LEU A 1 81 ? -9.666 28.517 -24.517 1.00 46.94 81 LEU A C 1
ATOM 636 O O . LEU A 1 81 ? -9.878 28.372 -23.317 1.00 46.94 81 LEU A O 1
ATOM 640 N N . GLY A 1 82 ? -9.994 29.654 -25.139 1.00 45.53 82 GLY A N 1
ATOM 641 C CA . GLY A 1 82 ? -10.793 30.697 -24.477 1.00 45.53 82 GLY A CA 1
ATOM 642 C C . GLY A 1 82 ? -10.152 31.322 -23.228 1.00 45.53 82 GLY A C 1
ATOM 643 O O . GLY A 1 82 ? -10.869 31.793 -22.346 1.00 45.53 82 GLY A O 1
ATOM 644 N N . TYR A 1 83 ? -8.821 31.346 -23.143 1.00 45.28 83 TYR A N 1
ATOM 645 C CA . TYR A 1 83 ? -8.111 32.076 -22.095 1.00 45.28 83 TYR A CA 1
ATOM 646 C C . TYR A 1 83 ? -7.976 33.558 -22.487 1.00 45.28 83 TYR A C 1
ATOM 648 O O . TYR A 1 83 ? -7.470 33.856 -23.570 1.00 45.28 83 TYR A O 1
ATOM 656 N N . PRO A 1 84 ? -8.418 34.513 -21.648 1.00 55.03 84 PRO A N 1
ATOM 657 C CA . PRO A 1 84 ? -8.177 35.928 -21.900 1.00 55.03 84 PRO A CA 1
ATOM 658 C C . PRO A 1 84 ? -6.677 36.249 -21.754 1.00 55.03 84 PRO A C 1
ATOM 660 O O . PRO A 1 84 ? -6.043 35.743 -20.826 1.00 55.03 84 PRO A O 1
ATOM 663 N N . PRO A 1 85 ? -6.098 37.095 -22.628 1.00 50.62 85 PRO A N 1
ATOM 664 C CA . PRO A 1 85 ? -4.688 37.452 -22.552 1.00 50.62 85 PRO A CA 1
ATOM 665 C C . PRO A 1 85 ? -4.383 38.224 -21.266 1.00 50.62 85 PRO A C 1
ATOM 667 O O . PRO A 1 85 ? -5.119 39.131 -20.862 1.00 50.62 85 PRO A O 1
ATOM 670 N N . GLU A 1 86 ? -3.276 37.847 -20.632 1.00 45.03 86 GLU A N 1
ATOM 671 C CA . GLU A 1 86 ? -2.808 38.415 -19.378 1.00 45.03 86 GLU A CA 1
ATOM 672 C C . GLU A 1 86 ? -2.606 39.931 -19.469 1.00 45.03 86 GLU A C 1
ATOM 674 O O . GLU A 1 86 ? -1.998 40.477 -20.396 1.00 45.03 86 GLU A O 1
ATOM 679 N N . ARG A 1 87 ? -3.101 40.627 -18.443 1.00 46.59 87 ARG A N 1
ATOM 680 C CA . ARG A 1 87 ? -2.732 42.012 -18.176 1.00 46.59 87 ARG A CA 1
ATOM 681 C C . ARG A 1 87 ? -1.242 42.048 -17.855 1.00 46.59 87 ARG A C 1
ATOM 683 O O . ARG A 1 87 ? -0.821 41.491 -16.847 1.00 46.59 87 ARG A O 1
ATOM 690 N N . ARG A 1 88 ? -0.476 42.771 -18.676 1.00 46.88 88 ARG A N 1
ATOM 691 C CA . ARG A 1 88 ? 0.874 43.243 -18.347 1.00 46.88 88 ARG A CA 1
ATOM 692 C C . ARG A 1 88 ? 0.831 43.979 -17.006 1.00 46.88 88 ARG A C 1
ATOM 694 O O . ARG A 1 88 ? 0.421 45.137 -16.950 1.00 46.88 88 ARG A O 1
ATOM 701 N N . PHE A 1 89 ? 1.237 43.304 -15.937 1.00 44.72 89 PHE A N 1
ATOM 702 C CA . PHE A 1 89 ? 1.630 43.965 -14.702 1.00 44.72 89 PHE A CA 1
ATOM 703 C C . PHE A 1 89 ? 3.053 44.471 -14.900 1.00 44.72 89 PHE A C 1
ATOM 705 O O . PHE A 1 89 ? 3.966 43.698 -15.180 1.00 44.72 89 PHE A O 1
ATOM 712 N N . GLY A 1 90 ? 3.191 45.794 -14.855 1.00 42.75 90 GLY A N 1
ATOM 713 C CA . GLY A 1 90 ? 4.461 46.475 -15.024 1.00 42.75 90 GLY A CA 1
ATOM 714 C C . GLY A 1 90 ? 5.468 46.061 -13.957 1.00 42.75 90 GLY A C 1
ATOM 715 O O . GLY A 1 90 ? 5.116 45.844 -12.797 1.00 42.75 90 GLY A O 1
ATOM 716 N N . GLU A 1 91 ? 6.727 45.995 -14.379 1.00 48.50 91 GLU A N 1
ATOM 717 C CA . GLU A 1 91 ? 7.892 46.104 -13.512 1.00 48.50 91 GLU A CA 1
ATOM 718 C C . GLU A 1 91 ? 7.711 47.276 -12.539 1.00 48.50 91 GLU A C 1
ATOM 720 O O . GLU A 1 91 ? 7.651 48.439 -12.936 1.00 48.50 91 GLU A O 1
ATOM 725 N N . SER A 1 92 ? 7.646 46.958 -11.250 1.00 45.00 92 SER A N 1
ATOM 726 C CA . SER A 1 92 ? 7.987 47.886 -10.177 1.00 45.00 92 SER A CA 1
ATOM 727 C C . SER A 1 92 ? 9.162 47.275 -9.430 1.00 45.00 92 SER A C 1
ATOM 729 O O . SER A 1 92 ? 8.992 46.524 -8.470 1.00 45.00 92 SER A O 1
ATOM 731 N N . THR A 1 93 ? 10.369 47.565 -9.906 1.00 44.53 93 THR A N 1
ATOM 732 C CA . THR A 1 93 ? 11.602 47.416 -9.132 1.00 44.53 93 THR A CA 1
ATOM 733 C C . THR A 1 93 ? 11.571 48.419 -7.985 1.00 44.53 93 THR A C 1
ATOM 735 O O . THR A 1 93 ? 11.910 49.588 -8.163 1.00 44.53 93 THR A O 1
ATOM 738 N N . THR A 1 94 ? 11.140 47.973 -6.808 1.00 42.16 94 THR A N 1
ATOM 739 C CA . THR A 1 94 ? 11.318 48.735 -5.571 1.00 42.16 94 THR A CA 1
ATOM 740 C C . THR A 1 94 ? 12.576 48.221 -4.885 1.00 42.16 94 THR A C 1
ATOM 742 O O . THR A 1 94 ? 12.600 47.129 -4.320 1.00 42.16 94 THR A O 1
ATOM 745 N N . GLU A 1 95 ? 13.643 49.003 -5.001 1.00 41.69 95 GLU A N 1
ATOM 746 C CA . GLU A 1 95 ? 14.907 48.800 -4.305 1.00 41.69 95 GLU A CA 1
ATOM 747 C C . GLU A 1 95 ? 14.668 48.912 -2.791 1.00 41.69 95 GLU A C 1
ATOM 749 O O . GLU A 1 95 ? 14.116 49.901 -2.309 1.00 41.69 95 GLU A O 1
ATOM 754 N N . VAL A 1 96 ? 15.053 47.880 -2.038 1.00 50.53 96 VAL A N 1
ATOM 755 C CA . VAL A 1 96 ? 15.008 47.882 -0.571 1.00 50.53 96 VAL A CA 1
ATOM 756 C C . VAL A 1 96 ? 16.371 48.357 -0.063 1.00 50.53 96 VAL A C 1
ATOM 758 O O . VAL A 1 96 ? 17.361 47.654 -0.283 1.00 50.53 96 VAL A O 1
ATOM 761 N N . PRO A 1 97 ? 16.473 49.509 0.622 1.00 50.72 97 PRO A N 1
ATOM 762 C CA . PRO A 1 97 ? 17.701 49.869 1.308 1.00 50.72 97 PRO A CA 1
ATOM 763 C C . PRO A 1 97 ? 17.859 49.026 2.580 1.00 50.72 97 PRO A C 1
ATOM 765 O O . PRO A 1 97 ? 16.986 48.979 3.445 1.00 50.72 97 PRO A O 1
ATOM 768 N N . LEU A 1 98 ? 19.014 48.371 2.683 1.00 51.28 98 LEU A N 1
ATOM 769 C CA . LEU A 1 98 ? 19.543 47.802 3.916 1.00 51.28 98 LEU A CA 1
ATOM 770 C C . LEU A 1 98 ? 20.021 48.938 4.829 1.00 51.28 98 LEU A C 1
ATOM 772 O O . LEU A 1 98 ? 21.037 49.561 4.531 1.00 51.28 98 LEU A O 1
ATOM 776 N N . SER A 1 99 ? 19.344 49.162 5.955 1.00 45.34 99 SER A N 1
ATOM 777 C CA . SER A 1 99 ? 19.957 49.748 7.156 1.00 45.34 99 SER A CA 1
ATOM 778 C C . SER A 1 99 ? 19.020 49.677 8.360 1.00 45.34 99 SER A C 1
ATOM 780 O O . SER A 1 99 ? 17.870 50.095 8.245 1.00 45.34 99 SER A O 1
ATOM 782 N N . GLY A 1 100 ? 19.569 49.303 9.515 1.00 39.94 100 GLY A N 1
ATOM 783 C CA . GLY A 1 100 ? 19.136 49.849 10.801 1.00 39.94 100 GLY A CA 1
ATOM 784 C C . GLY A 1 100 ? 18.458 48.861 11.736 1.00 39.94 100 GLY A C 1
ATOM 785 O O . GLY A 1 100 ? 17.314 48.476 11.518 1.00 39.94 100 GLY A O 1
ATOM 786 N N . ASP A 1 101 ? 19.196 48.509 12.784 1.00 49.50 101 ASP A N 1
ATOM 787 C CA . ASP A 1 101 ? 18.708 48.057 14.082 1.00 49.50 101 ASP A CA 1
ATOM 788 C C . ASP A 1 101 ? 17.515 48.893 14.584 1.00 49.50 101 ASP A C 1
ATOM 790 O O . ASP A 1 101 ? 17.514 50.110 14.414 1.00 49.50 101 ASP A O 1
ATOM 794 N N . ASP A 1 102 ? 16.514 48.239 15.182 1.00 47.66 102 ASP A N 1
ATOM 795 C CA . ASP A 1 102 ? 15.966 48.557 16.513 1.00 47.66 102 ASP A CA 1
ATOM 796 C C . ASP A 1 102 ? 14.661 47.779 16.788 1.00 47.66 102 ASP A C 1
ATOM 798 O O . ASP A 1 102 ? 13.789 47.611 15.932 1.00 47.66 102 ASP A O 1
ATOM 802 N N . ASP A 1 103 ? 14.571 47.289 18.024 1.00 49.72 103 ASP A N 1
ATOM 803 C CA . ASP A 1 103 ? 13.400 46.731 18.698 1.00 49.72 103 ASP A CA 1
ATOM 804 C C . ASP A 1 103 ? 12.147 47.612 18.542 1.00 49.72 103 ASP A C 1
ATOM 806 O O . ASP A 1 103 ? 12.119 48.732 19.045 1.00 49.72 103 ASP A O 1
ATOM 810 N N . GLU A 1 104 ? 11.043 47.074 18.006 1.00 45.88 104 GLU A N 1
ATOM 811 C CA . GLU A 1 104 ? 9.720 47.483 18.493 1.00 45.88 104 GLU A CA 1
ATOM 812 C C . GLU A 1 104 ? 8.617 46.454 18.210 1.00 45.88 104 GLU A C 1
ATOM 814 O O . GLU A 1 104 ? 8.302 46.071 17.081 1.00 45.88 104 GLU A O 1
ATOM 819 N N . VAL A 1 105 ? 7.992 46.022 19.300 1.00 51.66 105 VAL A N 1
ATOM 820 C CA . VAL A 1 105 ? 6.817 45.160 19.356 1.00 51.66 105 VAL A CA 1
ATOM 821 C C . VAL A 1 105 ? 5.628 45.923 18.770 1.00 51.66 105 VAL A C 1
ATOM 823 O O . VAL A 1 105 ? 5.171 46.899 19.363 1.00 51.66 105 VAL A O 1
ATOM 826 N N . ARG A 1 106 ? 5.071 45.478 17.636 1.00 42.56 106 ARG A N 1
ATOM 827 C CA . ARG A 1 106 ? 3.835 46.064 17.095 1.00 42.56 106 ARG A CA 1
ATOM 828 C C . ARG A 1 106 ? 2.746 45.015 16.920 1.00 42.56 106 ARG A C 1
ATOM 830 O O . ARG A 1 106 ? 2.763 44.194 16.007 1.00 42.56 106 ARG A O 1
ATOM 837 N N . ALA A 1 107 ? 1.792 45.065 17.846 1.00 48.50 107 ALA A N 1
ATOM 838 C CA . ALA A 1 107 ? 0.533 44.344 17.796 1.00 48.50 107 ALA A CA 1
ATOM 839 C C . ALA A 1 107 ? -0.230 44.701 16.511 1.00 48.50 107 ALA A C 1
ATOM 841 O O . ALA A 1 107 ? -0.553 45.866 16.270 1.00 48.50 107 ALA A O 1
ATOM 842 N N . VAL A 1 108 ? -0.536 43.692 15.697 1.00 46.28 108 VAL A N 1
ATOM 843 C CA . VAL A 1 108 ? -1.382 43.845 14.512 1.00 46.28 108 VAL A CA 1
ATOM 844 C C . VAL A 1 108 ? -2.841 43.788 14.960 1.00 46.28 108 VAL A C 1
ATOM 846 O O . VAL A 1 108 ? -3.372 42.730 15.290 1.00 46.28 108 VAL A O 1
ATOM 849 N N . HIS A 1 109 ? -3.486 44.953 14.992 1.00 41.19 109 HIS A N 1
ATOM 850 C CA . HIS A 1 109 ? -4.940 45.075 15.002 1.00 41.19 109 HIS A CA 1
ATOM 851 C C . HIS A 1 109 ? -5.463 44.685 13.614 1.00 41.19 109 HIS A C 1
ATOM 853 O O . HIS A 1 109 ? -5.270 45.417 12.646 1.00 41.19 109 HIS A O 1
ATOM 859 N N . VAL A 1 110 ? -6.123 43.533 13.514 1.00 50.16 110 VAL A N 1
ATOM 860 C CA . VAL A 1 110 ? -6.895 43.154 12.327 1.00 50.16 110 VAL A CA 1
ATOM 861 C C . VAL A 1 110 ? -8.280 43.783 12.465 1.00 50.16 110 VAL A C 1
ATOM 863 O O . VAL A 1 110 ? -9.129 43.280 13.197 1.00 50.16 110 VAL A O 1
ATOM 866 N N . GLN A 1 111 ? -8.500 44.911 11.790 1.00 39.84 111 GLN A N 1
ATOM 867 C CA . GLN A 1 111 ? -9.846 45.424 11.545 1.00 39.84 111 GLN A CA 1
ATOM 868 C C . GLN A 1 111 ? -10.443 44.644 10.371 1.00 39.84 111 GLN A C 1
ATOM 870 O O . GLN A 1 111 ? -10.074 44.857 9.219 1.00 39.84 111 GLN A O 1
ATOM 875 N N . ALA A 1 112 ? -11.353 43.720 10.673 1.00 44.34 112 ALA A N 1
ATOM 876 C CA . ALA A 1 112 ? -12.265 43.178 9.679 1.00 44.34 112 ALA A CA 1
ATOM 877 C C . ALA A 1 112 ? -13.366 44.218 9.436 1.00 44.34 112 ALA A C 1
ATOM 879 O O . ALA A 1 112 ? -14.172 44.498 10.323 1.00 44.34 112 ALA A O 1
ATOM 880 N N . ALA A 1 113 ? -13.364 44.810 8.244 1.00 46.72 113 ALA A N 1
ATOM 881 C CA . ALA A 1 113 ? -14.494 45.565 7.733 1.00 46.72 113 ALA A CA 1
ATOM 882 C C . ALA A 1 113 ? -15.643 44.586 7.447 1.00 46.72 113 ALA A C 1
ATOM 884 O O . ALA A 1 113 ? -15.488 43.647 6.667 1.00 46.72 113 ALA A O 1
ATOM 885 N N . TYR A 1 114 ? -16.774 44.802 8.112 1.00 46.84 114 TYR A N 1
ATOM 886 C CA . TYR A 1 114 ? -18.057 44.189 7.795 1.00 46.84 114 TYR A CA 1
ATOM 887 C C . TYR A 1 114 ? -18.958 45.344 7.361 1.00 46.84 114 TYR A C 1
ATOM 889 O O . TYR A 1 114 ? -19.373 46.142 8.199 1.00 46.84 114 TYR A O 1
ATOM 897 N N . GLU A 1 115 ? -19.210 45.465 6.061 1.00 58.31 115 GLU A N 1
ATOM 898 C CA . GLU A 1 115 ? -20.259 46.334 5.529 1.00 58.31 115 GLU A CA 1
ATOM 899 C C . GLU A 1 115 ? -21.293 45.464 4.813 1.00 58.31 115 GLU A C 1
ATOM 901 O O . GLU A 1 115 ? -21.039 44.878 3.766 1.00 58.31 115 GLU A O 1
ATOM 906 N N . ASP A 1 116 ? -22.383 45.289 5.552 1.00 50.56 116 ASP A N 1
ATOM 907 C CA . ASP A 1 116 ? -23.793 45.511 5.232 1.00 50.56 116 ASP A CA 1
ATOM 908 C C . ASP A 1 116 ? -24.473 44.995 3.945 1.00 50.56 116 ASP A C 1
ATOM 910 O O . ASP A 1 116 ? -23.933 44.904 2.847 1.00 50.56 116 ASP A O 1
ATOM 914 N N . ALA A 1 117 ? -25.746 44.683 4.177 1.00 52.94 117 ALA A N 1
ATOM 915 C CA . ALA A 1 117 ? -26.732 43.953 3.403 1.00 52.94 117 ALA A CA 1
ATOM 916 C C . ALA A 1 117 ? -27.207 44.593 2.083 1.00 52.94 117 ALA A C 1
ATOM 918 O O . ALA A 1 117 ? -27.418 45.799 1.985 1.00 52.94 117 ALA A O 1
ATOM 919 N N . ALA A 1 118 ? -27.575 43.721 1.139 1.00 51.47 118 ALA A N 1
ATOM 920 C CA . ALA A 1 118 ? -28.756 43.858 0.276 1.00 51.47 118 ALA A CA 1
ATOM 921 C C . ALA A 1 118 ? -29.219 42.427 -0.087 1.00 51.47 118 ALA A C 1
ATOM 923 O O . ALA A 1 118 ? -28.422 41.633 -0.576 1.00 51.47 118 ALA A O 1
ATOM 924 N N . ASP A 1 119 ? -30.337 41.935 0.448 1.00 55.75 119 ASP A N 1
ATOM 925 C CA . ASP A 1 119 ? -31.728 42.106 -0.016 1.00 55.75 119 ASP A CA 1
ATOM 926 C C . ASP A 1 119 ? -32.085 41.266 -1.266 1.00 55.75 119 ASP A C 1
ATOM 928 O O . ASP A 1 119 ? -31.524 41.456 -2.342 1.00 55.75 119 ASP A O 1
ATOM 932 N N . GLY A 1 120 ? -33.068 40.368 -1.092 1.00 53.41 120 GLY A N 1
ATOM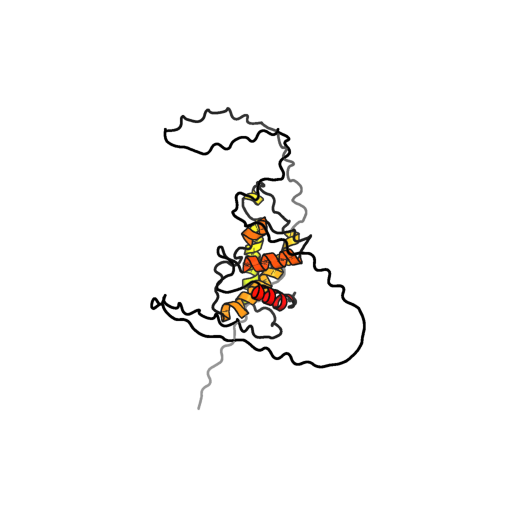 933 C CA . GLY A 1 120 ? -33.922 39.828 -2.157 1.00 53.41 120 GLY A CA 1
ATOM 934 C C . GLY A 1 120 ? -33.605 38.429 -2.707 1.00 53.41 120 GLY A C 1
ATOM 935 O O . GLY A 1 120 ? -32.846 38.301 -3.663 1.00 53.41 120 GLY A O 1
ATOM 936 N N . GLY A 1 121 ? -34.295 37.388 -2.213 1.00 49.22 121 GLY A N 1
ATOM 937 C CA . GLY A 1 121 ? -34.414 36.111 -2.937 1.00 49.22 121 GLY A CA 1
ATOM 938 C C . GLY A 1 121 ? -34.831 34.895 -2.104 1.00 49.22 121 GLY A C 1
ATOM 939 O O . GLY A 1 121 ? -33.990 34.064 -1.771 1.00 49.22 121 GLY A O 1
ATOM 940 N N . ASP A 1 122 ? -36.127 34.779 -1.801 1.00 55.28 122 ASP A N 1
ATOM 941 C CA . ASP A 1 122 ? -36.786 33.575 -1.267 1.00 55.28 122 ASP A CA 1
ATOM 942 C C . ASP A 1 122 ? -36.810 32.436 -2.308 1.00 55.28 122 ASP A C 1
ATOM 944 O O . ASP A 1 122 ? -37.808 32.214 -2.983 1.00 55.28 122 ASP A O 1
ATOM 948 N N . ASP A 1 123 ? -35.712 31.694 -2.425 1.00 52.72 123 ASP A N 1
ATOM 949 C CA . ASP A 1 123 ? -35.693 30.336 -2.980 1.00 52.72 123 ASP A CA 1
ATOM 950 C C . ASP A 1 123 ? -34.570 29.574 -2.276 1.00 52.72 123 ASP A C 1
ATOM 952 O O . ASP A 1 123 ? -33.434 29.511 -2.740 1.00 52.72 123 ASP A O 1
ATOM 956 N N . ALA A 1 124 ? -34.867 29.049 -1.088 1.00 52.53 124 ALA A N 1
ATOM 957 C CA . ALA A 1 124 ? -33.921 28.274 -0.298 1.00 52.53 124 ALA A CA 1
ATOM 958 C C . ALA A 1 124 ? -33.665 26.907 -0.967 1.00 52.53 124 ALA A C 1
ATOM 960 O O . ALA A 1 124 ? -34.535 26.031 -0.890 1.00 52.53 124 ALA A O 1
ATOM 961 N N . PRO A 1 125 ? -32.489 26.639 -1.577 1.00 54.03 125 PRO A N 1
ATOM 962 C CA . PRO A 1 125 ? -32.093 25.261 -1.793 1.00 54.03 125 PRO A CA 1
ATOM 963 C C . PRO A 1 125 ? -31.900 24.640 -0.412 1.00 54.03 125 PRO A C 1
ATOM 965 O O . PRO A 1 125 ? -31.258 25.234 0.457 1.00 54.03 125 PRO A O 1
ATOM 968 N N . ALA A 1 126 ? -32.483 23.458 -0.208 1.00 47.22 126 ALA A N 1
ATOM 969 C CA . ALA A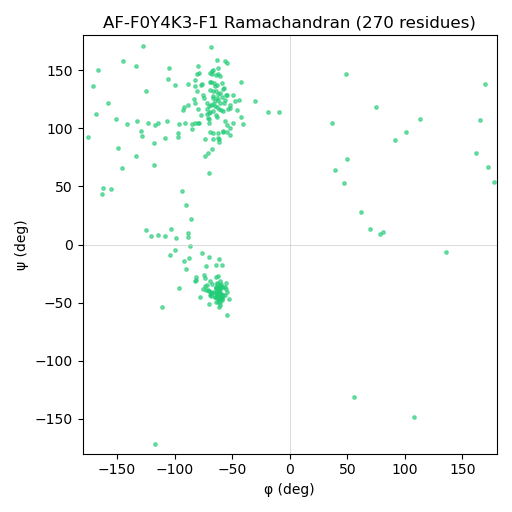 1 126 ? -32.292 22.658 0.990 1.00 47.22 126 ALA A CA 1
ATOM 970 C C . ALA A 1 126 ? -30.810 22.688 1.384 1.00 47.22 126 ALA A C 1
ATOM 972 O O . ALA A 1 126 ? -29.958 22.148 0.676 1.00 47.22 126 ALA A O 1
ATOM 973 N N . THR A 1 127 ? -30.516 23.374 2.487 1.00 47.34 127 THR A N 1
ATOM 974 C CA . THR A 1 127 ? -29.204 23.426 3.111 1.00 47.34 127 THR A CA 1
ATOM 975 C C . THR A 1 127 ? -28.872 22.003 3.524 1.00 47.34 127 THR A C 1
ATOM 977 O O . THR A 1 127 ? -29.266 21.519 4.584 1.00 47.34 127 THR A O 1
ATOM 980 N N . LEU A 1 128 ? -28.203 21.283 2.622 1.00 48.28 128 LEU A N 1
ATOM 981 C CA . LEU A 1 128 ? -27.580 20.011 2.926 1.00 48.28 128 LEU A CA 1
ATOM 982 C C . LEU A 1 128 ? -26.632 20.303 4.075 1.00 48.28 128 LEU A C 1
ATOM 984 O O . LEU A 1 128 ? -25.627 20.982 3.890 1.00 48.28 128 LEU A O 1
ATOM 988 N N . ALA A 1 129 ? -27.020 19.855 5.268 1.00 41.41 129 ALA A N 1
ATOM 989 C CA . ALA A 1 129 ? -26.206 19.934 6.458 1.00 41.41 129 ALA A CA 1
ATOM 990 C C . ALA A 1 129 ? -24.828 19.382 6.100 1.00 41.41 129 ALA A C 1
ATOM 992 O O . ALA A 1 129 ? -24.663 18.170 5.925 1.00 41.41 129 ALA A O 1
ATOM 993 N N . THR A 1 130 ? -23.863 20.286 5.941 1.00 45.19 130 THR A N 1
ATOM 994 C CA . THR A 1 130 ? -22.452 19.961 5.860 1.00 45.19 130 THR A CA 1
ATOM 995 C C . THR A 1 130 ? -22.164 19.233 7.159 1.00 45.19 130 THR A C 1
ATOM 997 O O . THR A 1 130 ? -22.048 19.845 8.218 1.00 45.19 130 THR A O 1
ATOM 1000 N N . ARG A 1 131 ? -22.183 17.899 7.114 1.00 44.53 131 ARG A N 1
ATOM 1001 C CA . ARG A 1 131 ? -21.664 17.079 8.197 1.00 44.53 131 ARG A CA 1
ATOM 1002 C C . ARG A 1 131 ? -20.194 17.447 8.261 1.00 44.53 131 ARG A C 1
ATOM 1004 O O . ARG A 1 131 ? -19.414 16.944 7.460 1.00 44.53 131 ARG A O 1
ATOM 1011 N N . GLU A 1 132 ? -19.843 18.379 9.143 1.00 42.44 132 GLU A N 1
ATOM 1012 C CA . GLU A 1 132 ? -18.465 18.560 9.567 1.00 42.44 132 GLU A CA 1
ATOM 1013 C C . GLU A 1 132 ? -18.012 17.195 10.062 1.00 42.44 132 GLU A C 1
ATOM 1015 O O . GLU A 1 132 ? -18.442 16.712 11.112 1.00 42.44 132 GLU A O 1
ATOM 1020 N N . THR A 1 133 ? -17.230 16.513 9.230 1.00 49.41 133 THR A N 1
ATOM 1021 C CA . THR A 1 133 ? -16.591 15.264 9.603 1.00 49.41 133 THR A CA 1
ATOM 1022 C C . THR A 1 133 ? -15.741 15.598 10.821 1.00 49.41 133 THR A C 1
ATOM 1024 O O . THR A 1 133 ? -14.834 16.426 10.692 1.00 49.41 133 THR A O 1
ATOM 1027 N N . PRO A 1 134 ? -16.038 15.041 12.011 1.00 50.78 134 PRO A N 1
ATOM 1028 C CA . PRO A 1 134 ? -15.266 15.359 13.196 1.00 50.78 134 PRO A CA 1
ATOM 1029 C C . PRO A 1 134 ? -13.798 15.064 12.883 1.00 50.78 134 PRO A C 1
ATOM 1031 O O . PRO A 1 134 ? -13.502 13.980 12.362 1.00 50.78 134 PRO A O 1
ATOM 1034 N N . PRO A 1 135 ? -12.882 16.017 13.136 1.00 57.16 135 PRO A N 1
ATOM 1035 C CA . PRO A 1 135 ? -11.476 15.809 12.856 1.00 57.16 135 PRO A CA 1
ATOM 1036 C C . PRO A 1 135 ? -11.054 14.540 13.580 1.00 57.16 135 PRO A C 1
ATOM 1038 O O . PRO A 1 135 ? -11.352 14.373 14.765 1.00 57.16 135 PRO A O 1
ATOM 1041 N N . LEU A 1 136 ? -10.414 13.623 12.850 1.00 57.81 136 LEU A N 1
ATOM 1042 C CA . LEU A 1 136 ? -9.898 12.384 13.412 1.00 57.81 136 LEU A CA 1
ATOM 1043 C C . LEU A 1 136 ? -8.977 12.737 14.586 1.00 57.81 136 LEU A C 1
ATOM 1045 O O . LEU A 1 136 ? -7.810 13.079 14.389 1.00 57.81 136 LEU A O 1
ATOM 1049 N N . LEU A 1 137 ? -9.514 12.681 15.809 1.00 54.53 137 LEU A N 1
ATOM 1050 C CA . LEU A 1 137 ? -8.775 12.836 17.057 1.00 54.53 137 LEU A CA 1
ATOM 1051 C C . LEU A 1 137 ? -7.969 11.556 17.265 1.00 54.53 137 LEU A C 1
ATOM 1053 O O . LEU A 1 137 ? -8.322 10.643 18.011 1.00 54.53 137 LEU A O 1
ATOM 1057 N N . LEU A 1 138 ? -6.891 11.468 16.500 1.00 58.41 138 LEU A N 1
ATOM 1058 C CA . LEU A 1 138 ? -5.916 10.397 16.551 1.00 58.41 138 LEU A CA 1
ATOM 1059 C C . LEU A 1 138 ? -5.162 10.547 17.867 1.00 58.41 138 LEU A C 1
ATOM 1061 O O . LEU A 1 138 ? -4.336 11.442 17.995 1.00 58.41 138 LEU A O 1
ATOM 1065 N N . GLY A 1 139 ? -5.456 9.694 18.850 1.00 57.50 139 GLY A N 1
ATOM 1066 C CA . GLY A 1 139 ? -4.856 9.799 20.183 1.00 57.50 139 GLY A CA 1
ATOM 1067 C C . GLY A 1 139 ? -3.332 9.876 20.103 1.00 57.50 139 GLY A C 1
ATOM 1068 O O . GLY A 1 139 ? -2.708 8.972 19.552 1.00 57.50 139 GLY A O 1
ATOM 1069 N N . GLU A 1 140 ? -2.739 10.952 20.606 1.00 54.56 140 GLU A N 1
ATOM 1070 C CA . GLU A 1 140 ? -1.305 11.238 20.541 1.00 54.56 140 GLU A CA 1
ATOM 1071 C C . GLU A 1 140 ? -0.570 10.423 21.610 1.00 54.56 140 GLU A C 1
ATOM 1073 O O . GLU A 1 140 ? -0.640 10.699 22.803 1.00 54.56 140 GLU A O 1
ATOM 1078 N N . GLY A 1 141 ? 0.113 9.359 21.198 1.00 57.81 141 GLY A N 1
ATOM 1079 C CA . GLY A 1 141 ? 0.911 8.539 22.106 1.00 57.81 141 GLY A CA 1
ATOM 1080 C C . GLY A 1 141 ? 1.843 7.604 21.340 1.00 57.81 141 GLY A C 1
ATOM 1081 O O . GLY A 1 141 ? 1.499 7.213 20.211 1.00 57.81 141 GLY A O 1
ATOM 1082 N N . PRO A 1 142 ? 3.012 7.249 21.915 1.00 56.94 142 PRO A N 1
ATOM 1083 C CA . PRO A 1 142 ? 3.950 6.326 21.290 1.00 56.94 142 PRO A CA 1
ATOM 1084 C C . PRO A 1 142 ? 3.225 5.016 20.999 1.00 56.94 142 PRO A C 1
ATOM 1086 O O . PRO A 1 142 ? 2.566 4.430 21.859 1.00 56.94 142 PRO A O 1
ATOM 1089 N N . ALA A 1 143 ? 3.261 4.611 19.737 1.00 64.62 143 ALA A N 1
ATOM 1090 C CA . ALA A 1 143 ? 2.441 3.517 19.274 1.00 64.62 143 ALA A CA 1
ATOM 1091 C C . ALA A 1 143 ? 2.983 2.189 19.831 1.00 64.62 143 ALA A C 1
ATOM 1093 O O . ALA A 1 143 ? 4.135 1.825 19.611 1.00 64.62 143 ALA A O 1
ATOM 1094 N N . ALA A 1 144 ? 2.127 1.480 20.570 1.00 75.06 144 ALA A N 1
ATOM 1095 C CA . ALA A 1 144 ? 2.401 0.157 21.125 1.00 75.06 144 ALA A CA 1
ATOM 1096 C C . ALA A 1 144 ? 2.846 -0.837 20.030 1.00 75.06 144 ALA A C 1
ATOM 1098 O O . ALA A 1 144 ? 2.469 -0.648 18.864 1.00 75.06 144 ALA A O 1
ATOM 1099 N N . PRO A 1 145 ? 3.588 -1.910 20.376 1.00 80.38 145 PRO A N 1
ATOM 1100 C CA . PRO A 1 145 ? 3.950 -2.954 19.417 1.00 80.38 145 PRO A CA 1
ATOM 1101 C C . PRO A 1 145 ? 2.711 -3.568 18.753 1.00 80.38 145 PRO A C 1
ATOM 1103 O O . PRO A 1 145 ? 1.599 -3.477 19.278 1.00 80.38 145 PRO A O 1
ATOM 1106 N N . ALA A 1 146 ? 2.905 -4.174 17.580 1.00 83.50 146 ALA A N 1
ATOM 1107 C CA . ALA A 1 146 ? 1.804 -4.727 16.801 1.00 83.50 146 ALA A CA 1
ATOM 1108 C C . ALA A 1 146 ? 1.138 -5.921 17.512 1.00 83.50 146 ALA A C 1
ATOM 1110 O O . ALA A 1 146 ? 1.819 -6.854 17.950 1.00 83.50 146 ALA A O 1
ATOM 1111 N N . SER A 1 147 ? -0.193 -5.916 17.593 1.00 89.44 147 SER A N 1
ATOM 1112 C CA . SER A 1 147 ? -0.976 -7.040 18.119 1.00 89.44 147 SER A CA 1
ATOM 1113 C C . SER A 1 147 ? -0.905 -8.266 17.190 1.00 89.44 147 SER A C 1
ATOM 1115 O O . SER A 1 147 ? -0.387 -8.206 16.073 1.00 89.44 147 SER A O 1
ATOM 1117 N N . ALA A 1 148 ? -1.399 -9.424 17.644 1.00 90.69 148 ALA A N 1
ATOM 1118 C CA . ALA A 1 148 ? -1.498 -10.610 16.785 1.00 90.69 148 ALA A CA 1
ATOM 1119 C C . ALA A 1 148 ? -2.417 -10.365 15.573 1.00 90.69 148 ALA A C 1
ATOM 1121 O O . ALA A 1 148 ? -2.042 -10.703 14.451 1.00 90.69 148 ALA A O 1
ATOM 1122 N N . ASP A 1 149 ? -3.552 -9.698 15.789 1.00 90.31 149 ASP A N 1
ATOM 1123 C CA . ASP A 1 149 ? -4.503 -9.347 14.729 1.00 90.31 149 ASP A CA 1
ATOM 1124 C C . ASP A 1 149 ? -3.889 -8.373 13.717 1.00 90.31 149 ASP A C 1
ATOM 1126 O O . ASP A 1 149 ? -4.038 -8.552 12.510 1.00 90.31 149 ASP A O 1
ATOM 1130 N N . GLU A 1 150 ? -3.129 -7.379 14.190 1.00 93.44 150 GLU A N 1
ATOM 1131 C CA . GLU A 1 150 ? -2.420 -6.429 13.323 1.00 93.44 150 GLU A CA 1
ATOM 1132 C C . GLU A 1 150 ? -1.355 -7.130 12.473 1.00 93.44 150 GLU A C 1
ATOM 1134 O O . GLU A 1 150 ? -1.181 -6.796 11.302 1.00 93.44 150 GLU A O 1
ATOM 1139 N N . ARG A 1 151 ? -0.665 -8.136 13.025 1.00 94.25 151 ARG A N 1
ATOM 1140 C CA . ARG A 1 151 ? 0.292 -8.954 12.265 1.00 94.25 151 ARG A CA 1
ATOM 1141 C C . ARG A 1 151 ? -0.398 -9.822 11.215 1.00 94.25 151 ARG A C 1
ATOM 1143 O O . ARG A 1 151 ? 0.094 -9.892 10.092 1.00 94.25 151 ARG A O 1
ATOM 1150 N N . ALA A 1 152 ? -1.533 -10.436 11.546 1.00 94.81 152 ALA A N 1
ATOM 1151 C CA . ALA A 1 152 ? -2.322 -11.207 10.586 1.00 94.81 152 ALA A CA 1
ATOM 1152 C C . ALA A 1 152 ? -2.850 -10.316 9.450 1.00 94.81 152 ALA A C 1
ATOM 1154 O O . ALA A 1 152 ? -2.766 -10.676 8.277 1.00 94.81 152 ALA A O 1
ATOM 1155 N N . GLN A 1 153 ? -3.321 -9.112 9.781 1.00 95.06 153 GLN A N 1
ATOM 1156 C CA . GLN A 1 153 ? -3.759 -8.138 8.788 1.00 95.06 153 GLN A CA 1
ATOM 1157 C C . GLN A 1 153 ? -2.594 -7.644 7.919 1.00 95.06 153 GLN A C 1
ATOM 1159 O O . GLN A 1 153 ? -2.750 -7.524 6.707 1.00 95.06 153 GLN A O 1
ATOM 1164 N N . ALA A 1 154 ? -1.417 -7.402 8.502 1.00 96.50 154 ALA A N 1
ATOM 1165 C CA . ALA A 1 154 ? -0.226 -7.037 7.741 1.00 96.50 154 ALA A CA 1
ATOM 1166 C C . ALA A 1 154 ? 0.201 -8.155 6.776 1.00 96.50 154 ALA A C 1
ATOM 1168 O O . ALA A 1 154 ? 0.569 -7.858 5.644 1.00 96.50 154 ALA A O 1
ATOM 1169 N N . ALA A 1 155 ? 0.112 -9.426 7.183 1.00 96.94 155 ALA A N 1
ATOM 1170 C CA . ALA A 1 155 ? 0.379 -10.557 6.294 1.00 96.94 155 ALA A CA 1
ATOM 1171 C C . ALA A 1 155 ? -0.592 -10.578 5.101 1.00 96.94 155 ALA A C 1
ATOM 1173 O O . ALA A 1 155 ? -0.147 -10.626 3.961 1.00 96.94 155 ALA A O 1
ATOM 1174 N N . ALA A 1 156 ? -1.895 -10.406 5.346 1.00 97.06 156 ALA A N 1
ATOM 1175 C CA . ALA A 1 156 ? -2.896 -10.364 4.277 1.00 97.06 156 ALA A CA 1
ATOM 1176 C C . ALA A 1 156 ? -2.679 -9.200 3.288 1.00 97.06 156 ALA A C 1
ATOM 1178 O O . ALA A 1 156 ? -2.852 -9.364 2.082 1.00 97.06 156 ALA A O 1
ATOM 1179 N N . ILE A 1 157 ? -2.287 -8.022 3.785 1.00 97.75 157 ILE A N 1
ATOM 1180 C CA . ILE A 1 157 ? -1.963 -6.866 2.934 1.00 97.75 157 ILE A CA 1
ATOM 1181 C C . ILE A 1 157 ? -0.680 -7.127 2.130 1.00 97.75 157 ILE A C 1
ATOM 1183 O O . ILE A 1 157 ? -0.628 -6.832 0.938 1.00 97.75 157 ILE A O 1
ATOM 1187 N N . TYR A 1 158 ? 0.343 -7.718 2.753 1.00 98.06 158 TYR A N 1
ATOM 1188 C CA . TYR A 1 158 ? 1.571 -8.111 2.062 1.00 98.06 158 TYR A CA 1
ATOM 1189 C C . TYR A 1 158 ? 1.295 -9.121 0.940 1.00 98.06 158 TYR A C 1
ATOM 1191 O O . TYR A 1 158 ? 1.796 -8.935 -0.167 1.00 98.06 158 TYR A O 1
ATOM 1199 N N . ASP A 1 159 ? 0.480 -10.148 1.196 1.00 97.88 159 ASP A N 1
ATOM 1200 C CA . ASP A 1 159 ? 0.125 -11.159 0.195 1.00 97.88 159 ASP A CA 1
ATOM 1201 C C . ASP A 1 159 ? -0.599 -10.528 -1.002 1.00 97.88 159 ASP A C 1
ATOM 1203 O O . ASP A 1 159 ? -0.334 -10.880 -2.154 1.00 97.88 159 ASP A O 1
ATOM 1207 N N . ALA A 1 160 ? -1.453 -9.530 -0.750 1.00 97.50 160 ALA A N 1
ATOM 1208 C CA . ALA A 1 160 ? -2.113 -8.772 -1.806 1.00 97.50 160 ALA A CA 1
ATOM 1209 C C . ALA A 1 160 ? -1.108 -7.997 -2.683 1.00 97.50 160 ALA A C 1
ATOM 1211 O O . ALA A 1 160 ? -1.202 -8.059 -3.914 1.00 97.50 160 ALA A O 1
ATOM 1212 N N . TYR A 1 161 ? -0.100 -7.349 -2.078 1.00 98.19 161 TYR A N 1
ATOM 1213 C CA . TYR A 1 161 ? 0.983 -6.701 -2.828 1.00 98.19 161 TYR A CA 1
ATOM 1214 C C . TYR A 1 161 ? 1.831 -7.710 -3.604 1.00 98.19 161 TYR A C 1
ATOM 1216 O O . TYR A 1 161 ? 2.128 -7.501 -4.778 1.00 98.19 161 TYR A O 1
ATOM 1224 N N . ALA A 1 162 ? 2.216 -8.822 -2.972 1.00 97.69 162 ALA A N 1
ATOM 1225 C CA . ALA A 1 162 ? 3.024 -9.861 -3.601 1.00 97.69 162 ALA A CA 1
ATOM 1226 C C . ALA A 1 162 ? 2.315 -10.471 -4.821 1.00 97.69 162 ALA A C 1
ATOM 1228 O O . ALA A 1 162 ? 2.963 -10.720 -5.840 1.00 97.69 162 ALA A O 1
ATOM 1229 N N . GLY A 1 163 ? 0.986 -10.603 -4.759 1.00 97.06 163 GLY A N 1
ATOM 1230 C CA . GLY A 1 163 ? 0.151 -11.083 -5.859 1.00 97.06 163 GLY A CA 1
ATOM 1231 C C . GLY A 1 163 ? 0.188 -10.219 -7.128 1.00 97.06 163 GLY A C 1
ATOM 1232 O O . GLY A 1 163 ? -0.258 -10.684 -8.176 1.00 97.06 163 GLY A O 1
ATOM 1233 N N . PHE A 1 164 ? 0.739 -8.998 -7.083 1.00 97.44 164 PHE A N 1
ATOM 1234 C CA . PHE A 1 164 ? 1.049 -8.210 -8.285 1.00 97.44 164 PHE A CA 1
ATOM 1235 C C . PHE A 1 164 ? 1.974 -8.978 -9.239 1.00 97.44 164 PHE A C 1
ATOM 1237 O O . PHE A 1 164 ? 1.734 -9.023 -10.444 1.00 97.44 164 PHE A O 1
ATOM 1244 N N . PHE A 1 165 ? 3.001 -9.642 -8.702 1.00 97.44 165 PHE A N 1
ATOM 1245 C CA . PHE A 1 165 ? 3.997 -10.361 -9.499 1.00 97.44 165 PHE A CA 1
ATOM 1246 C C . PHE A 1 165 ? 3.462 -11.656 -10.120 1.00 97.44 165 PHE A C 1
ATOM 1248 O O . PHE A 1 165 ? 4.014 -12.131 -11.112 1.00 97.44 165 PHE A O 1
ATOM 1255 N N . ASP A 1 166 ? 2.356 -12.181 -9.596 1.00 96.44 166 ASP A N 1
ATOM 1256 C CA . ASP A 1 166 ? 1.711 -13.401 -10.086 1.00 96.44 166 ASP A CA 1
ATOM 1257 C C . ASP A 1 166 ? 0.690 -13.133 -11.205 1.00 96.44 166 ASP A C 1
ATOM 1259 O O . ASP A 1 166 ? -0.007 -14.049 -11.655 1.00 96.44 166 ASP A O 1
ATOM 1263 N N . HIS A 1 167 ? 0.602 -11.890 -11.693 1.00 95.31 167 HIS A N 1
ATOM 1264 C CA . HIS A 1 167 ? -0.277 -11.536 -12.800 1.00 95.31 167 HIS A CA 1
ATOM 1265 C C . HIS A 1 167 ? 0.050 -12.351 -14.065 1.00 95.31 167 HIS A C 1
ATOM 1267 O O . HIS A 1 167 ? 1.215 -12.546 -14.428 1.00 95.31 167 HIS A O 1
ATOM 1273 N N . ILE A 1 168 ? -0.987 -12.801 -14.785 1.00 96.06 168 ILE A N 1
ATOM 1274 C CA . ILE A 1 168 ? -0.835 -13.694 -15.948 1.00 96.06 168 ILE A CA 1
ATOM 1275 C C . ILE A 1 168 ? 0.095 -13.115 -17.018 1.00 96.06 168 ILE A C 1
ATOM 1277 O O . ILE A 1 168 ? 0.892 -13.850 -17.596 1.00 96.06 168 ILE A O 1
ATOM 1281 N N . SER A 1 169 ? 0.057 -11.799 -17.231 1.00 96.19 169 SER A N 1
ATOM 1282 C CA . SER A 1 169 ? 0.920 -11.119 -18.202 1.00 96.19 169 SER A CA 1
ATOM 1283 C C . SER A 1 169 ? 2.406 -11.234 -17.864 1.00 96.19 169 SER A C 1
ATOM 1285 O O . SER A 1 169 ? 3.215 -11.328 -18.781 1.00 96.19 169 SER A O 1
ATOM 1287 N N . PHE A 1 170 ? 2.767 -11.251 -16.577 1.00 96.62 170 PHE A N 1
ATOM 1288 C CA . PHE A 1 170 ? 4.155 -11.426 -16.144 1.00 96.62 170 PHE A CA 1
ATOM 1289 C C . PHE A 1 170 ? 4.561 -12.894 -16.237 1.00 96.62 170 PHE A C 1
ATOM 1291 O O . PHE A 1 170 ? 5.585 -13.220 -16.828 1.00 96.62 170 PHE A O 1
ATOM 1298 N N . ARG A 1 171 ? 3.700 -13.800 -15.761 1.00 95.69 171 ARG A N 1
ATOM 1299 C CA . ARG A 1 171 ? 3.937 -15.249 -15.828 1.00 95.69 171 ARG A CA 1
ATOM 1300 C C . ARG A 1 171 ? 4.076 -15.791 -17.250 1.00 95.69 171 ARG A C 1
ATOM 1302 O O . ARG A 1 171 ? 4.812 -16.744 -17.466 1.00 95.69 171 ARG A O 1
ATOM 1309 N N . LYS A 1 172 ? 3.329 -15.235 -18.208 1.00 96.94 172 LYS A N 1
ATOM 1310 C CA . LYS A 1 172 ? 3.398 -15.606 -19.632 1.00 96.94 172 LYS A CA 1
ATOM 1311 C C . LYS A 1 172 ? 4.481 -14.845 -20.400 1.00 96.94 172 LYS A C 1
ATOM 1313 O O . LYS A 1 172 ? 4.624 -15.071 -21.595 1.00 96.94 172 LYS A O 1
ATOM 1318 N N . GLY A 1 173 ? 5.212 -13.941 -19.743 1.00 96.19 173 GLY A N 1
ATOM 1319 C CA . GLY A 1 173 ? 6.255 -13.133 -20.375 1.00 96.19 173 GLY A CA 1
ATOM 1320 C C . GLY A 1 173 ? 5.735 -12.082 -21.362 1.00 96.19 173 GLY A C 1
ATOM 1321 O O . GLY A 1 173 ? 6.518 -11.525 -22.120 1.00 96.19 173 GLY A O 1
ATOM 1322 N N . TRP A 1 174 ? 4.431 -11.787 -21.371 1.00 96.94 174 TRP A N 1
ATOM 1323 C CA . TRP A 1 174 ? 3.839 -10.773 -22.256 1.00 96.94 174 TRP A CA 1
ATOM 1324 C C . TRP A 1 174 ? 4.171 -9.348 -21.828 1.00 96.94 174 TRP A C 1
ATOM 1326 O O . TRP A 1 174 ? 4.195 -8.434 -22.647 1.00 96.94 174 TRP A O 1
ATOM 1336 N N . LYS A 1 175 ? 4.378 -9.146 -20.528 1.00 96.50 175 LYS A N 1
ATOM 1337 C CA . LYS A 1 175 ? 4.839 -7.888 -19.949 1.00 96.50 175 LYS A CA 1
ATOM 1338 C C . LYS A 1 175 ? 5.949 -8.184 -18.952 1.00 96.50 175 LYS A C 1
ATOM 1340 O O . LYS A 1 175 ? 5.975 -9.251 -18.342 1.00 96.50 175 LYS A O 1
ATOM 1345 N N . ARG A 1 176 ? 6.828 -7.209 -18.746 1.00 95.75 176 ARG A N 1
ATOM 1346 C CA . ARG A 1 176 ? 7.828 -7.229 -17.677 1.00 95.75 176 ARG A CA 1
ATOM 1347 C C . ARG A 1 176 ? 7.328 -6.367 -16.509 1.00 95.75 176 ARG A C 1
ATOM 1349 O O . ARG A 1 176 ? 6.790 -5.292 -16.779 1.00 95.75 176 ARG A O 1
ATOM 1356 N N . PRO A 1 177 ? 7.468 -6.802 -15.243 1.00 97.00 177 PRO A N 1
ATOM 1357 C CA . PRO A 1 177 ? 7.142 -5.946 -14.107 1.00 97.00 177 PRO A CA 1
ATOM 1358 C C . PRO A 1 177 ? 8.078 -4.719 -14.073 1.00 97.00 177 PRO A C 1
ATOM 1360 O O . PRO A 1 177 ? 9.252 -4.865 -14.434 1.00 97.00 177 PRO A O 1
ATOM 1363 N N . PRO A 1 178 ? 7.604 -3.537 -13.630 1.00 97.12 178 PRO A N 1
ATOM 1364 C CA . PRO A 1 178 ? 8.401 -2.301 -13.649 1.00 97.12 178 PRO A CA 1
ATOM 1365 C C . PRO A 1 178 ? 9.660 -2.362 -12.772 1.00 97.12 178 PRO A C 1
ATOM 1367 O O . PRO A 1 178 ? 10.661 -1.712 -13.052 1.00 97.12 178 PRO A O 1
ATOM 1370 N N . PHE A 1 179 ? 9.628 -3.187 -11.727 1.00 97.50 179 PHE A N 1
ATOM 1371 C CA . PHE A 1 179 ? 10.725 -3.417 -10.791 1.00 97.50 179 PHE A CA 1
ATOM 1372 C C . PHE A 1 179 ? 10.735 -4.885 -10.342 1.00 97.50 179 PHE A C 1
ATOM 1374 O O . PHE A 1 179 ? 9.713 -5.568 -10.442 1.00 97.50 179 PHE A O 1
ATOM 1381 N N . PRO A 1 180 ? 11.866 -5.421 -9.853 1.00 97.19 180 PRO A N 1
ATOM 1382 C CA . PRO A 1 180 ? 11.920 -6.790 -9.359 1.00 97.19 180 PRO A CA 1
ATOM 1383 C C . PRO A 1 180 ? 11.325 -6.903 -7.947 1.00 97.19 180 PRO A C 1
ATOM 1385 O O . PRO A 1 180 ? 11.490 -6.023 -7.102 1.00 97.19 180 PRO A O 1
ATOM 1388 N N . ARG A 1 181 ? 10.702 -8.052 -7.647 1.00 97.06 181 ARG A N 1
ATOM 1389 C CA . ARG A 1 181 ? 10.092 -8.328 -6.332 1.00 97.06 181 ARG A CA 1
ATOM 1390 C C . ARG A 1 181 ? 11.065 -8.156 -5.168 1.00 97.06 181 ARG A C 1
ATOM 1392 O O . ARG A 1 181 ? 10.673 -7.652 -4.123 1.00 97.06 181 ARG A O 1
ATOM 1399 N N . ARG A 1 182 ? 12.325 -8.556 -5.349 1.00 97.75 182 ARG A N 1
ATOM 1400 C CA . ARG A 1 182 ? 13.352 -8.503 -4.297 1.00 97.75 182 ARG A CA 1
ATOM 1401 C C . ARG A 1 182 ? 13.591 -7.080 -3.768 1.00 97.75 182 ARG A C 1
ATOM 1403 O O . ARG A 1 182 ? 13.829 -6.924 -2.578 1.00 97.75 182 ARG A O 1
ATOM 1410 N N . ASP A 1 183 ? 13.477 -6.068 -4.631 1.00 97.31 183 ASP A N 1
ATOM 1411 C CA . ASP A 1 183 ? 13.719 -4.668 -4.263 1.00 97.31 183 ASP A CA 1
ATOM 1412 C C . ASP A 1 183 ? 12.476 -4.073 -3.574 1.00 97.31 183 ASP A C 1
ATOM 1414 O O . ASP A 1 183 ? 12.585 -3.229 -2.687 1.00 97.31 183 ASP A O 1
ATOM 1418 N N . ALA A 1 184 ? 11.282 -4.552 -3.941 1.00 97.50 184 ALA A N 1
ATOM 1419 C CA . ALA A 1 184 ? 10.015 -4.124 -3.354 1.00 97.50 184 ALA A CA 1
ATOM 1420 C C . ALA A 1 184 ? 9.685 -4.815 -2.016 1.00 97.50 184 ALA A C 1
ATOM 1422 O O . ALA A 1 184 ? 9.001 -4.220 -1.184 1.00 97.50 184 ALA A O 1
ATOM 1423 N N . ASP A 1 185 ? 10.170 -6.041 -1.777 1.00 97.31 185 ASP A N 1
ATOM 1424 C CA . ASP A 1 185 ? 9.796 -6.875 -0.620 1.00 97.31 185 ASP A CA 1
ATOM 1425 C C . ASP A 1 185 ? 9.957 -6.174 0.745 1.00 97.31 185 ASP A C 1
ATOM 1427 O O . ASP A 1 185 ? 9.005 -6.187 1.537 1.00 97.31 185 ASP A O 1
ATOM 1431 N N . PRO A 1 186 ? 11.084 -5.489 1.038 1.00 96.69 186 PRO A N 1
ATOM 1432 C CA . PRO A 1 186 ? 11.246 -4.795 2.315 1.00 96.69 186 PRO A CA 1
ATOM 1433 C C . PRO A 1 186 ? 10.232 -3.658 2.485 1.00 96.69 186 PRO A C 1
ATOM 1435 O O . PRO A 1 186 ? 9.705 -3.439 3.580 1.00 96.69 186 PRO A O 1
ATOM 1438 N N . LEU A 1 187 ? 9.927 -2.948 1.395 1.00 97.38 187 LEU A N 1
ATOM 1439 C CA . LEU A 1 187 ? 8.980 -1.836 1.393 1.00 97.38 187 LEU A CA 1
ATOM 1440 C C . LEU A 1 187 ? 7.536 -2.331 1.495 1.00 97.38 187 LEU A C 1
ATOM 1442 O O . LEU A 1 187 ? 6.746 -1.714 2.205 1.00 97.38 187 LEU A O 1
ATOM 1446 N N . PHE A 1 188 ? 7.204 -3.470 0.885 1.00 97.81 188 PHE A N 1
ATOM 1447 C CA . PHE A 1 188 ? 5.896 -4.115 1.012 1.00 97.81 188 PHE A CA 1
ATOM 1448 C C . PHE A 1 188 ? 5.599 -4.498 2.457 1.00 97.81 188 PHE A C 1
ATOM 1450 O O . PHE A 1 188 ? 4.550 -4.131 2.981 1.00 97.81 188 PHE A O 1
ATOM 1457 N N . ARG A 1 189 ? 6.536 -5.168 3.141 1.00 96.69 189 ARG A N 1
ATOM 1458 C CA . ARG A 1 189 ? 6.375 -5.533 4.562 1.00 96.69 189 ARG A CA 1
ATOM 1459 C C . ARG A 1 189 ? 6.182 -4.299 5.441 1.00 96.69 189 ARG A C 1
ATOM 1461 O O . ARG A 1 189 ? 5.330 -4.285 6.330 1.00 96.69 189 ARG A O 1
ATOM 1468 N N . ARG A 1 190 ? 6.971 -3.253 5.183 1.00 95.81 190 ARG A N 1
ATOM 1469 C CA . ARG A 1 190 ? 6.910 -1.978 5.907 1.00 95.81 190 ARG A CA 1
ATOM 1470 C C . ARG A 1 190 ? 5.566 -1.277 5.693 1.00 95.81 190 ARG A C 1
ATOM 1472 O O . ARG A 1 190 ? 4.909 -0.928 6.672 1.00 95.81 190 ARG A O 1
ATOM 1479 N N . ALA A 1 191 ? 5.125 -1.144 4.442 1.00 97.06 191 ALA A N 1
ATOM 1480 C CA . ALA A 1 191 ? 3.842 -0.547 4.082 1.00 97.06 191 ALA A CA 1
ATOM 1481 C C . ALA A 1 191 ? 2.662 -1.335 4.664 1.00 97.06 191 ALA A C 1
ATOM 1483 O O . ALA A 1 191 ? 1.772 -0.749 5.274 1.00 97.06 191 ALA A O 1
ATOM 1484 N N . ALA A 1 192 ? 2.676 -2.663 4.534 1.00 97.25 192 ALA A N 1
ATOM 1485 C CA . ALA A 1 192 ? 1.615 -3.532 5.028 1.00 97.25 192 ALA A CA 1
ATOM 1486 C C . ALA A 1 192 ? 1.437 -3.417 6.547 1.00 97.25 192 ALA A C 1
ATOM 1488 O O . ALA A 1 192 ? 0.315 -3.331 7.042 1.00 97.25 192 ALA A O 1
ATOM 1489 N N . ARG A 1 193 ? 2.546 -3.329 7.291 1.00 95.62 193 ARG A N 1
ATOM 1490 C CA . ARG A 1 193 ? 2.526 -3.105 8.740 1.00 95.62 193 ARG A CA 1
ATOM 1491 C C . ARG A 1 193 ? 1.899 -1.759 9.106 1.00 95.62 193 ARG A C 1
ATOM 1493 O O . ARG A 1 193 ? 1.026 -1.710 9.971 1.00 95.62 193 ARG A O 1
ATOM 1500 N N . VAL A 1 194 ? 2.336 -0.674 8.463 1.00 95.31 194 VAL A N 1
ATOM 1501 C CA . VAL A 1 194 ? 1.779 0.672 8.687 1.00 95.31 194 VAL A CA 1
ATOM 1502 C C . VAL A 1 194 ? 0.282 0.688 8.373 1.00 95.31 194 VAL A C 1
ATOM 1504 O O . VAL A 1 194 ? -0.509 1.174 9.182 1.00 95.31 194 VAL A O 1
ATOM 1507 N N . ALA A 1 195 ? -0.115 0.098 7.244 1.00 95.69 195 ALA A N 1
ATOM 1508 C CA . ALA A 1 195 ? -1.505 0.030 6.820 1.00 95.69 195 ALA A CA 1
ATOM 1509 C C . ALA A 1 195 ? -2.376 -0.773 7.798 1.00 95.69 195 ALA A C 1
ATOM 1511 O O . ALA A 1 195 ? -3.457 -0.317 8.167 1.00 95.69 195 ALA A O 1
ATOM 1512 N N . ALA A 1 196 ? -1.899 -1.927 8.270 1.00 95.25 196 ALA A N 1
ATOM 1513 C CA . ALA A 1 196 ? -2.603 -2.746 9.254 1.00 95.25 196 ALA A CA 1
ATOM 1514 C C . ALA A 1 196 ? -2.811 -2.011 10.587 1.00 95.25 196 ALA A C 1
ATOM 1516 O O . ALA A 1 196 ? -3.918 -2.012 11.130 1.00 95.25 196 ALA A O 1
ATOM 1517 N N . MET A 1 197 ? -1.778 -1.329 11.093 1.00 93.00 197 MET A N 1
ATOM 1518 C CA . MET A 1 197 ? -1.891 -0.553 12.331 1.00 93.00 197 MET A CA 1
ATOM 1519 C C . MET A 1 197 ? -2.866 0.616 12.186 1.00 93.00 197 MET A C 1
ATOM 1521 O O . MET A 1 197 ? -3.734 0.787 13.039 1.00 93.00 197 MET A O 1
ATOM 1525 N N . ALA A 1 198 ? -2.795 1.374 11.090 1.00 92.94 198 ALA A N 1
ATOM 1526 C CA . ALA A 1 198 ? -3.742 2.457 10.827 1.00 92.94 198 ALA A CA 1
ATOM 1527 C C . ALA A 1 198 ? -5.187 1.941 10.701 1.00 92.94 198 ALA A C 1
ATOM 1529 O O . ALA A 1 198 ? -6.103 2.504 11.304 1.00 92.94 198 ALA A O 1
ATOM 1530 N N . ARG A 1 199 ? -5.398 0.820 9.992 1.00 92.19 199 ARG A N 1
ATOM 1531 C CA . ARG A 1 199 ? -6.715 0.170 9.871 1.00 92.19 199 ARG A CA 1
ATOM 1532 C C . ARG A 1 199 ? -7.271 -0.251 11.231 1.00 92.19 199 ARG A C 1
ATOM 1534 O O . ARG A 1 199 ? -8.432 0.018 11.528 1.00 92.19 199 ARG A O 1
ATOM 1541 N N . SER A 1 200 ? -6.444 -0.879 12.062 1.00 89.88 200 SER A N 1
ATOM 1542 C CA . SER A 1 200 ? -6.864 -1.419 13.357 1.00 89.88 200 SER A CA 1
ATOM 1543 C C . SER A 1 200 ? -7.069 -0.350 14.433 1.00 89.88 200 SER A C 1
ATOM 1545 O O . SER A 1 200 ? -7.998 -0.463 15.234 1.00 89.88 200 SER A O 1
ATOM 1547 N N . ARG A 1 201 ? -6.216 0.679 14.469 1.00 88.31 201 ARG A N 1
ATOM 1548 C CA . ARG A 1 201 ? -6.167 1.647 15.577 1.00 88.31 201 ARG A CA 1
ATOM 1549 C C . ARG A 1 201 ? -6.956 2.915 15.313 1.00 88.31 201 ARG A C 1
ATOM 1551 O O . ARG A 1 201 ? -7.570 3.427 16.245 1.00 88.31 201 ARG A O 1
ATOM 1558 N N . ASP A 1 202 ? -6.944 3.401 14.079 1.00 85.69 202 ASP A N 1
ATOM 1559 C CA . ASP A 1 202 ? -7.480 4.718 13.742 1.00 85.69 202 ASP A CA 1
ATOM 1560 C C . ASP A 1 202 ? -8.755 4.595 12.907 1.00 85.69 202 ASP A C 1
ATOM 1562 O O . ASP A 1 202 ? -9.810 5.081 13.311 1.00 85.69 202 ASP A O 1
ATOM 1566 N N . LEU A 1 203 ? -8.698 3.860 11.792 1.00 84.06 203 LEU A N 1
ATOM 1567 C CA . LEU A 1 203 ? -9.829 3.756 10.865 1.00 84.06 203 LEU A CA 1
ATOM 1568 C C . LEU A 1 203 ? -11.003 2.982 11.467 1.00 84.06 203 LEU A C 1
ATOM 1570 O O . LEU A 1 203 ? -12.138 3.442 11.397 1.00 84.06 203 LEU A O 1
ATOM 1574 N N . ARG A 1 204 ? -10.737 1.864 12.156 1.00 81.06 204 ARG A N 1
ATOM 1575 C CA . ARG A 1 204 ? -11.787 1.111 12.859 1.00 81.06 204 ARG A CA 1
ATOM 1576 C C . ARG A 1 204 ? -12.494 1.957 13.923 1.00 81.06 204 ARG A C 1
ATOM 1578 O O . ARG A 1 204 ? -13.695 1.795 14.110 1.00 81.06 204 ARG A O 1
ATOM 1585 N N . ARG A 1 205 ? -11.779 2.854 14.615 1.00 77.88 205 ARG A N 1
ATOM 1586 C CA . ARG A 1 205 ? -12.382 3.763 15.610 1.00 77.88 205 ARG A CA 1
ATOM 1587 C C . ARG A 1 205 ? -13.221 4.855 14.957 1.00 77.88 205 ARG A C 1
ATOM 1589 O O . ARG A 1 205 ? -14.242 5.235 15.515 1.00 77.88 205 ARG A O 1
ATOM 1596 N N . ALA A 1 206 ? -12.800 5.320 13.787 1.00 79.50 206 ALA A N 1
ATOM 1597 C CA . ALA A 1 206 ? -13.530 6.292 12.985 1.00 79.50 206 ALA A CA 1
ATOM 1598 C C . ALA A 1 206 ? -14.734 5.695 12.231 1.00 79.50 206 ALA A C 1
ATOM 1600 O O . ALA A 1 206 ? -15.510 6.435 11.639 1.00 79.50 206 ALA A O 1
ATOM 1601 N N . GLY A 1 207 ? -14.905 4.368 12.262 1.00 82.38 207 GLY A N 1
ATOM 1602 C CA . GLY A 1 207 ? -15.978 3.672 11.552 1.00 82.38 207 GLY A CA 1
ATOM 1603 C C . GLY A 1 207 ? -15.696 3.431 10.068 1.00 82.38 207 GLY A C 1
ATOM 1604 O O . GLY A 1 207 ? -16.599 2.997 9.360 1.00 82.38 207 GLY A O 1
ATOM 1605 N N . PHE A 1 208 ? -14.465 3.664 9.606 1.00 82.06 208 PHE A N 1
ATOM 1606 C CA . PHE A 1 208 ? -14.089 3.469 8.208 1.00 82.06 208 PHE A CA 1
ATOM 1607 C C . PHE A 1 208 ? -13.751 2.012 7.902 1.00 82.06 208 PHE A C 1
ATOM 1609 O O . PHE A 1 208 ? -13.018 1.355 8.654 1.00 82.06 208 PHE A O 1
ATOM 1616 N N . ALA A 1 209 ? -14.243 1.515 6.765 1.00 78.94 209 ALA A N 1
ATOM 1617 C CA . ALA A 1 209 ? -14.057 0.126 6.350 1.00 78.94 209 ALA A CA 1
ATOM 1618 C C . ALA A 1 209 ? -13.526 0.016 4.911 1.00 78.94 209 ALA A C 1
ATOM 1620 O O . ALA A 1 209 ? -14.277 0.006 3.937 1.00 78.94 209 ALA A O 1
ATOM 1621 N N . LEU A 1 210 ? -12.208 -0.167 4.772 1.00 81.25 210 LEU A N 1
ATOM 1622 C CA . LEU A 1 210 ? -11.602 -0.524 3.485 1.00 81.25 210 LEU A CA 1
ATOM 1623 C C . LEU A 1 210 ? -12.043 -1.925 3.056 1.00 81.25 210 LEU A C 1
ATOM 1625 O O . LEU A 1 210 ? -11.767 -2.910 3.743 1.00 81.25 210 LEU A O 1
ATOM 1629 N N . ARG A 1 211 ? -12.685 -2.006 1.886 1.00 84.94 211 ARG A N 1
ATOM 1630 C CA . ARG A 1 211 ? -13.178 -3.268 1.314 1.00 84.94 211 ARG A CA 1
ATOM 1631 C C . ARG A 1 211 ? -12.047 -4.181 0.852 1.00 84.94 211 ARG A C 1
ATOM 1633 O O . ARG A 1 211 ? -12.128 -5.389 1.044 1.00 84.94 211 ARG A O 1
ATOM 1640 N N . GLN A 1 212 ? -11.007 -3.607 0.246 1.00 90.25 212 GLN A N 1
ATOM 1641 C CA . GLN A 1 212 ? -9.871 -4.356 -0.284 1.00 90.25 212 GLN A CA 1
ATOM 1642 C C . GLN A 1 212 ? -8.624 -4.201 0.604 1.00 90.25 212 GLN A C 1
ATOM 1644 O O . GLN A 1 212 ? -8.387 -3.132 1.183 1.00 90.25 212 GLN A O 1
ATOM 1649 N N . PRO A 1 213 ? -7.824 -5.270 0.770 1.00 92.50 213 PRO A N 1
ATOM 1650 C CA . PRO A 1 213 ? -6.594 -5.225 1.558 1.00 92.50 213 PRO A CA 1
ATOM 1651 C C . PRO A 1 213 ? -5.552 -4.272 0.957 1.00 92.50 213 PRO A C 1
ATOM 1653 O O . PRO A 1 213 ? -4.891 -3.560 1.705 1.00 92.50 213 PRO A O 1
ATOM 1656 N N . ASP A 1 214 ? -5.468 -4.200 -0.366 1.00 93.12 214 ASP A N 1
ATOM 1657 C CA . ASP A 1 214 ? -4.496 -3.422 -1.137 1.00 93.12 214 ASP A CA 1
ATOM 1658 C C . ASP A 1 214 ? -5.058 -2.130 -1.749 1.00 93.12 214 ASP A C 1
ATOM 1660 O O . ASP A 1 214 ? -4.279 -1.317 -2.234 1.00 93.12 214 ASP A O 1
ATOM 1664 N N . GLY A 1 215 ? -6.374 -1.895 -1.704 1.00 93.88 215 GLY A N 1
ATOM 1665 C CA . GLY A 1 215 ? -6.979 -0.686 -2.285 1.00 93.88 215 GLY A CA 1
ATOM 1666 C C . GLY A 1 215 ? -6.621 -0.533 -3.770 1.00 93.88 215 GLY A C 1
ATOM 1667 O O . GLY A 1 215 ? -6.701 -1.496 -4.526 1.00 93.88 215 GLY A O 1
ATOM 1668 N N . ALA A 1 216 ? -6.167 0.655 -4.170 1.00 95.94 216 ALA A N 1
ATOM 1669 C CA . ALA A 1 216 ? -5.670 0.952 -5.517 1.00 95.94 216 ALA A CA 1
ATOM 1670 C C . ALA A 1 216 ? -4.157 0.679 -5.700 1.00 95.94 216 ALA A C 1
ATOM 1672 O O . ALA A 1 216 ? -3.570 1.057 -6.717 1.00 95.94 216 ALA A O 1
ATOM 1673 N N . ALA A 1 217 ? -3.484 0.036 -4.734 1.00 97.25 217 ALA A N 1
ATOM 1674 C CA . ALA A 1 217 ? -2.034 -0.190 -4.783 1.00 97.25 217 ALA A CA 1
ATOM 1675 C C . ALA A 1 217 ? -1.590 -0.999 -6.004 1.00 97.25 217 ALA A C 1
ATOM 1677 O O . ALA A 1 217 ? -0.534 -0.720 -6.572 1.00 97.25 217 ALA A O 1
ATOM 1678 N N . ARG A 1 218 ? -2.384 -1.995 -6.411 1.00 95.75 218 ARG A N 1
ATOM 1679 C CA . ARG A 1 218 ? -2.070 -2.839 -7.568 1.00 95.75 218 ARG A CA 1
ATOM 1680 C C . ARG A 1 218 ? -1.965 -2.029 -8.856 1.00 95.75 218 ARG A C 1
ATOM 1682 O O . ARG A 1 218 ? -1.005 -2.215 -9.598 1.00 95.75 218 ARG A O 1
ATOM 1689 N N . ASP A 1 219 ? -2.917 -1.132 -9.081 1.00 95.81 219 ASP A N 1
ATOM 1690 C CA . ASP A 1 219 ? -2.945 -0.290 -10.273 1.00 95.81 219 ASP A CA 1
ATOM 1691 C C . ASP A 1 219 ? -1.793 0.716 -10.241 1.00 95.81 219 ASP A C 1
ATOM 1693 O O . ASP A 1 219 ? -1.042 0.831 -11.206 1.00 95.81 219 ASP A O 1
ATOM 1697 N N . TRP A 1 220 ? -1.559 1.345 -9.085 1.00 97.00 220 TRP A N 1
ATOM 1698 C CA . TRP A 1 220 ? -0.439 2.267 -8.892 1.00 97.00 220 TRP A CA 1
ATOM 1699 C C . TRP A 1 220 ? 0.932 1.623 -9.164 1.00 97.00 220 TRP A C 1
ATOM 1701 O O . TRP A 1 220 ? 1.814 2.266 -9.731 1.00 97.00 220 TRP A O 1
ATOM 1711 N N . MET A 1 221 ? 1.127 0.346 -8.810 1.00 97.31 221 MET A N 1
ATOM 1712 C CA . MET A 1 221 ? 2.402 -0.356 -9.013 1.00 97.31 221 MET A CA 1
ATOM 1713 C C . MET A 1 221 ? 2.801 -0.524 -10.485 1.00 97.31 221 MET A C 1
ATOM 1715 O O . MET A 1 221 ? 3.977 -0.773 -10.750 1.00 97.31 221 MET A O 1
ATOM 1719 N N . HIS A 1 222 ? 1.874 -0.380 -11.438 1.00 96.25 222 HIS A N 1
ATOM 1720 C CA . HIS A 1 222 ? 2.207 -0.414 -12.863 1.00 96.25 222 HIS A CA 1
ATOM 1721 C C . HIS A 1 222 ? 3.018 0.804 -13.322 1.00 96.25 222 HIS A C 1
ATOM 1723 O O . HIS A 1 222 ? 3.882 0.643 -14.184 1.00 96.25 222 HIS A O 1
ATOM 1729 N N . ASP A 1 223 ? 2.795 1.961 -12.696 1.00 96.38 223 ASP A N 1
ATOM 1730 C CA . ASP A 1 223 ? 3.432 3.240 -13.040 1.00 96.38 223 ASP A CA 1
ATOM 1731 C C . ASP A 1 223 ? 4.358 3.753 -11.920 1.00 96.38 223 ASP A C 1
ATOM 1733 O O . ASP A 1 223 ? 4.844 4.886 -11.944 1.00 96.38 223 ASP A O 1
ATOM 1737 N N . ALA A 1 224 ? 4.595 2.925 -10.900 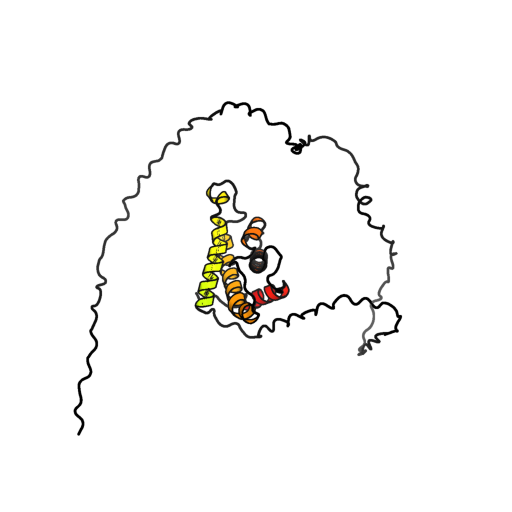1.00 96.75 224 ALA A N 1
ATOM 1738 C CA . ALA A 1 224 ? 5.378 3.302 -9.737 1.00 96.75 224 ALA A CA 1
ATOM 1739 C C . ALA A 1 224 ? 6.871 3.481 -10.073 1.00 96.75 224 ALA A C 1
ATOM 1741 O O . ALA A 1 224 ? 7.425 2.748 -10.900 1.00 96.75 224 ALA A O 1
ATOM 1742 N N . PRO A 1 225 ? 7.565 4.407 -9.381 1.00 95.62 225 PRO A N 1
ATOM 1743 C CA . PRO A 1 225 ? 9.009 4.532 -9.505 1.00 95.62 225 PRO A CA 1
ATOM 1744 C C . PRO A 1 225 ? 9.703 3.257 -9.020 1.00 95.62 225 PRO A C 1
ATOM 1746 O O . PRO A 1 225 ? 9.172 2.500 -8.209 1.00 95.62 225 PRO A O 1
ATOM 1749 N N . SER A 1 226 ? 10.937 3.046 -9.462 1.00 96.19 226 SER A N 1
ATOM 1750 C CA . SER A 1 226 ? 11.765 1.946 -8.975 1.00 96.19 226 SER A CA 1
ATOM 1751 C C . SER A 1 226 ? 11.973 2.036 -7.447 1.00 96.19 226 SER A C 1
ATOM 1753 O O . SER A 1 226 ? 12.437 3.069 -6.945 1.00 96.19 226 SER A O 1
ATOM 1755 N N . PRO A 1 227 ? 11.677 0.960 -6.686 1.00 96.75 227 PRO A N 1
ATOM 1756 C CA . PRO A 1 227 ? 11.964 0.864 -5.255 1.00 96.75 227 PRO A CA 1
ATOM 1757 C C . PRO A 1 227 ? 13.436 1.097 -4.909 1.00 96.75 227 PRO A C 1
ATOM 1759 O O . PRO A 1 227 ? 13.730 1.625 -3.839 1.00 96.75 227 PRO A O 1
ATOM 1762 N N . ALA A 1 228 ? 14.348 0.697 -5.800 1.00 95.75 228 ALA A N 1
ATOM 1763 C CA . ALA A 1 228 ? 15.787 0.832 -5.601 1.00 95.75 228 ALA A CA 1
ATOM 1764 C C . ALA A 1 228 ? 16.245 2.290 -5.742 1.00 95.75 228 ALA A C 1
ATOM 1766 O O . ALA A 1 228 ? 17.063 2.757 -4.952 1.00 95.75 228 ALA A O 1
ATOM 1767 N N . ASP A 1 229 ? 15.670 3.020 -6.700 1.00 96.56 229 ASP A N 1
ATOM 1768 C CA . ASP A 1 229 ? 16.071 4.398 -7.000 1.00 96.56 229 ASP A CA 1
ATOM 1769 C C . ASP A 1 229 ? 15.424 5.403 -6.044 1.00 96.56 229 ASP A C 1
ATOM 1771 O O . ASP A 1 229 ? 15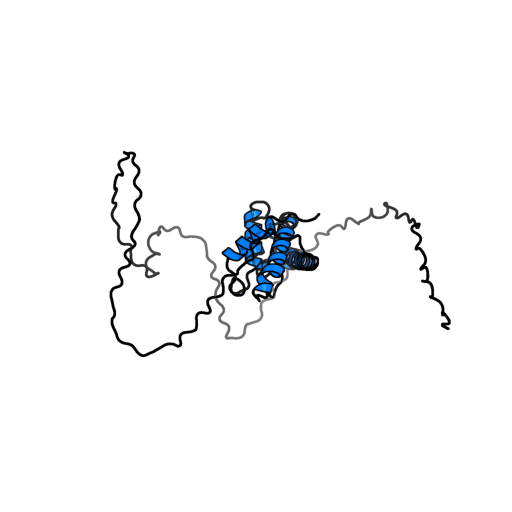.982 6.458 -5.745 1.00 96.56 229 ASP A O 1
ATOM 1775 N N . SER A 1 230 ? 14.211 5.117 -5.567 1.00 96.50 230 SER A N 1
ATOM 1776 C CA . SER A 1 230 ? 13.447 6.047 -4.730 1.00 96.50 230 SER A CA 1
ATOM 1777 C C . SER A 1 230 ? 12.593 5.325 -3.680 1.00 96.50 230 SER A C 1
ATOM 1779 O O . SER A 1 230 ? 11.362 5.436 -3.695 1.00 96.50 230 SER A O 1
ATOM 1781 N N . PRO A 1 231 ? 13.213 4.643 -2.695 1.00 95.50 231 PRO A N 1
ATOM 1782 C CA . PRO A 1 231 ? 12.502 3.801 -1.727 1.00 95.50 231 PRO A CA 1
ATOM 1783 C C . PRO A 1 231 ? 11.476 4.575 -0.891 1.00 95.50 231 PRO A C 1
ATOM 1785 O O . PRO A 1 231 ? 10.391 4.075 -0.596 1.00 95.50 231 PRO A O 1
ATOM 1788 N N . ASN A 1 232 ? 11.783 5.825 -0.531 1.00 94.69 232 ASN A N 1
ATOM 1789 C CA . ASN A 1 232 ? 10.868 6.669 0.240 1.00 94.69 232 ASN A CA 1
ATOM 1790 C C . ASN A 1 232 ? 9.659 7.132 -0.582 1.00 94.69 232 ASN A C 1
ATOM 1792 O O . ASN A 1 232 ? 8.550 7.177 -0.048 1.00 94.69 232 ASN A O 1
ATOM 1796 N N . ALA A 1 233 ? 9.864 7.473 -1.859 1.00 96.25 233 ALA A N 1
ATOM 1797 C CA . ALA A 1 233 ? 8.776 7.857 -2.754 1.00 96.25 233 ALA A CA 1
ATOM 1798 C C . ALA A 1 233 ? 7.883 6.650 -3.060 1.00 96.25 233 ALA A C 1
ATOM 1800 O O . ALA A 1 233 ? 6.662 6.771 -3.006 1.00 96.25 233 ALA A O 1
ATOM 1801 N N . PHE A 1 234 ? 8.493 5.480 -3.272 1.00 97.56 234 PHE A N 1
ATOM 1802 C CA . PHE A 1 234 ? 7.784 4.221 -3.460 1.00 97.56 234 PHE A CA 1
ATOM 1803 C C . PHE A 1 234 ? 6.928 3.863 -2.242 1.00 97.56 234 PHE A C 1
ATOM 1805 O O . PHE A 1 234 ? 5.727 3.662 -2.371 1.00 97.56 234 PHE A O 1
ATOM 1812 N N . LEU A 1 235 ? 7.512 3.858 -1.038 1.00 96.88 235 LEU A N 1
ATOM 1813 C CA . LEU A 1 235 ? 6.782 3.564 0.199 1.00 96.88 235 LEU A CA 1
ATOM 1814 C C . LEU A 1 235 ? 5.610 4.528 0.415 1.00 96.88 235 LEU A C 1
ATOM 1816 O O . LEU A 1 235 ? 4.519 4.105 0.798 1.00 96.88 235 LEU A O 1
ATOM 1820 N N . ARG A 1 236 ? 5.840 5.825 0.182 1.00 97.00 236 ARG A N 1
ATOM 1821 C CA . ARG A 1 236 ? 4.803 6.852 0.294 1.00 97.00 236 ARG A CA 1
ATOM 1822 C C . ARG A 1 236 ? 3.679 6.587 -0.708 1.00 97.00 236 ARG A C 1
ATOM 1824 O O . ARG A 1 236 ? 2.531 6.481 -0.289 1.00 97.00 236 ARG A O 1
ATOM 1831 N N . GLY A 1 237 ? 3.998 6.444 -1.994 1.00 97.62 237 GLY A N 1
ATOM 1832 C CA . GLY A 1 237 ? 3.008 6.193 -3.044 1.00 97.62 237 GLY A CA 1
ATOM 1833 C C . GLY A 1 237 ? 2.203 4.917 -2.798 1.00 97.62 237 GLY A C 1
ATOM 1834 O O . GLY A 1 237 ? 0.976 4.960 -2.844 1.00 97.62 237 GLY A O 1
ATOM 1835 N N . LEU A 1 238 ? 2.874 3.834 -2.398 1.00 98.06 238 LEU A N 1
ATOM 1836 C CA . LEU A 1 238 ? 2.233 2.564 -2.068 1.00 98.06 238 LEU A CA 1
ATOM 1837 C C . LEU A 1 238 ? 1.219 2.716 -0.930 1.00 98.06 238 LEU A C 1
ATOM 1839 O O . LEU A 1 238 ? 0.095 2.230 -1.036 1.00 98.06 238 LEU A O 1
ATOM 1843 N N . LEU A 1 239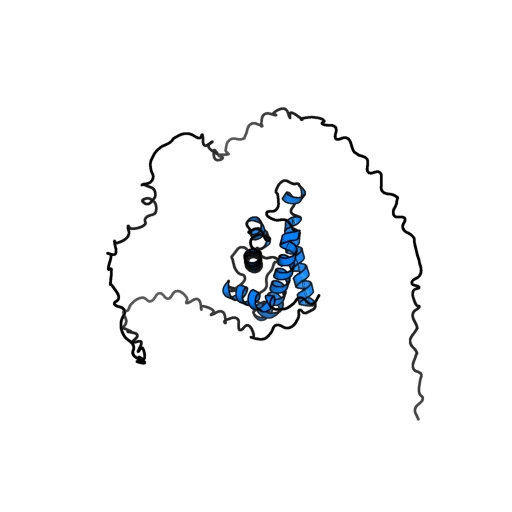 ? 1.583 3.420 0.147 1.00 97.12 239 LEU A N 1
ATOM 1844 C CA . LEU A 1 239 ? 0.672 3.675 1.265 1.00 97.12 239 LEU A CA 1
ATOM 1845 C C . LEU A 1 239 ? -0.533 4.517 0.845 1.00 97.12 239 LEU A C 1
ATOM 1847 O O . LEU A 1 239 ? -1.655 4.160 1.190 1.00 97.12 239 LEU A O 1
ATOM 1851 N N . HIS A 1 240 ? -0.324 5.597 0.089 1.00 97.38 240 HIS A N 1
ATOM 1852 C CA . HIS A 1 240 ? -1.435 6.409 -0.411 1.00 97.38 240 HIS A CA 1
ATOM 1853 C C . HIS A 1 240 ? -2.388 5.577 -1.272 1.00 97.38 240 HIS A C 1
ATOM 1855 O O . HIS A 1 240 ? -3.584 5.575 -0.998 1.00 97.38 240 HIS A O 1
ATOM 1861 N N . ALA A 1 241 ? -1.864 4.802 -2.222 1.00 97.44 241 ALA A N 1
ATOM 1862 C CA . ALA A 1 241 ? -2.673 3.943 -3.080 1.00 97.44 241 ALA A CA 1
ATOM 1863 C C . ALA A 1 241 ? -3.422 2.851 -2.285 1.00 97.44 241 ALA A C 1
ATOM 1865 O O . ALA A 1 241 ? -4.567 2.535 -2.587 1.00 97.44 241 ALA A O 1
ATOM 1866 N N . THR A 1 242 ? -2.831 2.340 -1.200 1.00 97.06 242 THR A N 1
ATOM 1867 C CA . THR A 1 242 ? -3.473 1.358 -0.297 1.00 97.06 242 THR A CA 1
ATOM 1868 C C . THR A 1 242 ? -4.705 1.909 0.422 1.00 97.06 242 THR A C 1
ATOM 1870 O O . THR A 1 242 ? -5.603 1.157 0.814 1.00 97.06 242 THR A O 1
ATOM 1873 N N . PHE A 1 243 ? -4.734 3.223 0.636 1.00 95.88 243 PHE A N 1
ATOM 1874 C CA . PHE A 1 243 ? -5.832 3.944 1.275 1.00 95.88 243 PHE A CA 1
ATOM 1875 C C . PHE A 1 243 ? -6.773 4.621 0.276 1.00 95.88 243 PHE A C 1
ATOM 1877 O O . PHE A 1 243 ? -7.684 5.345 0.687 1.00 95.88 243 PHE A O 1
ATOM 1884 N N . GLN A 1 244 ? -6.558 4.381 -1.016 1.00 94.69 244 GLN A N 1
ATOM 1885 C CA . GLN A 1 244 ? -7.421 4.836 -2.089 1.00 94.69 244 GLN A CA 1
ATOM 1886 C C . GLN A 1 244 ? -8.256 3.683 -2.650 1.00 94.69 244 GLN A C 1
ATOM 1888 O O . GLN A 1 244 ? -7.857 2.518 -2.612 1.00 94.69 244 GLN A O 1
ATOM 1893 N N . ASP A 1 245 ? -9.424 4.032 -3.169 1.00 90.06 245 ASP A N 1
ATOM 1894 C CA . ASP A 1 245 ? -10.260 3.220 -4.037 1.00 90.06 245 ASP A CA 1
ATOM 1895 C C . ASP A 1 245 ? -10.405 3.900 -5.414 1.00 90.06 245 ASP A C 1
ATOM 1897 O O . ASP A 1 245 ? -9.733 4.890 -5.714 1.00 90.06 245 ASP A O 1
ATOM 1901 N N . ALA A 1 246 ? -11.286 3.371 -6.267 1.00 84.44 246 ALA A N 1
ATOM 1902 C CA . ALA A 1 246 ? -11.533 3.911 -7.606 1.00 84.44 246 ALA A CA 1
ATOM 1903 C C . ALA A 1 246 ? -12.012 5.382 -7.622 1.00 84.44 246 ALA A C 1
ATOM 1905 O O . ALA A 1 246 ? -11.933 6.029 -8.662 1.00 84.44 246 ALA A O 1
ATOM 1906 N N . ASN A 1 247 ? -12.502 5.910 -6.495 1.00 86.44 247 ASN A N 1
ATOM 1907 C CA . ASN A 1 247 ? -13.017 7.271 -6.346 1.00 86.44 247 ASN A CA 1
ATOM 1908 C C . ASN A 1 247 ? -12.089 8.180 -5.514 1.00 86.44 247 ASN A C 1
ATOM 1910 O O . ASN A 1 247 ? -12.469 9.309 -5.198 1.00 86.44 247 ASN A O 1
ATOM 1914 N N . GLY A 1 248 ? -10.884 7.724 -5.157 1.00 90.12 248 GLY A N 1
ATOM 1915 C CA . GLY A 1 248 ? -9.928 8.483 -4.349 1.00 90.12 248 GLY A CA 1
ATOM 1916 C C . GLY A 1 248 ? -9.790 7.935 -2.931 1.00 90.12 248 GLY A C 1
ATOM 1917 O O . GLY A 1 248 ? -9.838 6.731 -2.722 1.00 90.12 248 GLY A O 1
ATOM 1918 N N . TYR A 1 249 ? -9.524 8.790 -1.942 1.00 91.12 249 TYR A N 1
ATOM 1919 C CA . TYR A 1 249 ? -9.327 8.326 -0.563 1.00 91.12 249 TYR A CA 1
ATOM 1920 C C . TYR A 1 249 ? -10.629 7.818 0.057 1.00 91.12 249 TYR A C 1
ATOM 1922 O O . TYR A 1 249 ? -11.688 8.425 -0.095 1.00 91.12 249 TYR A O 1
ATOM 1930 N N . VAL A 1 250 ? -10.532 6.721 0.806 1.00 85.69 250 VAL A N 1
ATOM 1931 C CA . VAL A 1 250 ? -11.703 6.079 1.408 1.00 85.69 250 VAL A CA 1
ATOM 1932 C C . VAL A 1 250 ? -12.343 6.967 2.478 1.00 85.69 250 VAL A C 1
ATOM 1934 O O . VAL A 1 250 ? -11.684 7.374 3.430 1.00 85.69 250 VAL A O 1
ATOM 1937 N N . GLU A 1 251 ? -13.647 7.213 2.325 1.00 76.31 251 GLU A N 1
ATOM 1938 C CA . GLU A 1 251 ? -14.567 7.708 3.362 1.00 76.31 251 GLU A CA 1
ATOM 1939 C C . GLU A 1 251 ? -14.043 8.912 4.175 1.00 76.31 251 GLU A C 1
ATOM 1941 O O . GLU A 1 251 ? -14.035 8.896 5.394 1.00 76.31 251 GLU A O 1
ATOM 1946 N N . GLY A 1 252 ? -13.613 9.997 3.525 1.00 78.94 252 GLY A N 1
ATOM 1947 C CA . GLY A 1 252 ? -13.195 11.217 4.241 1.00 78.94 252 GLY A CA 1
ATOM 1948 C C . GLY A 1 252 ? -11.792 11.147 4.850 1.00 78.94 252 GLY A C 1
ATOM 1949 O O . GLY A 1 252 ? -11.384 12.056 5.575 1.00 78.94 252 GLY A O 1
ATOM 1950 N N . LEU A 1 253 ? -11.033 10.099 4.532 1.00 88.94 253 LEU A N 1
ATOM 1951 C CA . LEU A 1 253 ? -9.590 10.109 4.691 1.00 88.94 253 LEU A CA 1
ATOM 1952 C C . LEU A 1 253 ? -8.961 11.098 3.697 1.00 88.94 253 LEU A C 1
ATOM 1954 O O . LEU A 1 253 ? -9.440 11.265 2.579 1.00 88.94 253 LEU A O 1
ATOM 1958 N N . ASP A 1 254 ? -7.865 11.738 4.091 1.00 91.50 254 ASP A N 1
ATOM 1959 C CA . ASP A 1 254 ? -7.106 12.642 3.234 1.00 91.50 254 ASP A CA 1
ATOM 1960 C C . ASP A 1 254 ? -5.614 12.274 3.201 1.00 91.50 254 ASP A C 1
ATOM 1962 O O . ASP A 1 254 ? -5.109 11.429 3.953 1.00 91.50 254 ASP A O 1
ATOM 1966 N N . ALA A 1 255 ? -4.877 12.925 2.301 1.00 93.31 255 ALA A N 1
ATOM 1967 C CA . ALA A 1 255 ? -3.440 12.711 2.163 1.00 93.31 255 ALA A CA 1
ATOM 1968 C C . ALA A 1 255 ? -2.670 13.046 3.455 1.00 93.31 255 ALA A C 1
ATOM 1970 O O . ALA A 1 255 ? -1.645 12.423 3.747 1.00 93.31 255 ALA A O 1
ATOM 1971 N N . VAL A 1 256 ? -3.159 14.015 4.236 1.00 93.81 256 VAL A N 1
ATOM 1972 C CA . VAL A 1 256 ? -2.524 14.475 5.477 1.00 93.81 256 VAL A CA 1
ATOM 1973 C C . VAL A 1 256 ? -2.612 13.396 6.556 1.00 93.81 256 VAL A C 1
ATOM 1975 O O . VAL A 1 256 ? -1.620 13.112 7.232 1.00 93.81 256 VAL A O 1
ATOM 1978 N N . ALA A 1 257 ? -3.767 12.751 6.694 1.00 91.62 257 ALA A N 1
ATOM 1979 C CA . ALA A 1 257 ? -3.996 11.651 7.615 1.00 91.62 257 ALA A CA 1
ATOM 1980 C C . ALA A 1 257 ? -3.121 10.442 7.268 1.00 91.62 257 ALA A C 1
ATOM 1982 O O . ALA A 1 257 ? -2.470 9.891 8.158 1.00 91.62 257 ALA A O 1
ATOM 1983 N N . VAL A 1 258 ? -3.020 10.082 5.982 1.00 93.38 258 VAL A N 1
ATOM 1984 C CA . VAL A 1 258 ? -2.134 8.993 5.536 1.00 93.38 258 VAL A CA 1
ATOM 1985 C C . VAL A 1 258 ? -0.674 9.290 5.871 1.00 93.38 258 VAL A C 1
ATOM 1987 O O . VAL A 1 258 ? 0.030 8.417 6.387 1.00 93.38 258 VAL A O 1
ATOM 1990 N N . GLU A 1 259 ? -0.210 10.524 5.662 1.00 94.19 259 GLU A N 1
ATOM 1991 C CA . GLU A 1 259 ? 1.162 10.874 6.034 1.00 94.19 259 GLU A CA 1
ATOM 1992 C C . GLU A 1 259 ? 1.401 10.863 7.543 1.00 94.19 259 GLU A C 1
ATOM 1994 O O . GLU A 1 259 ? 2.467 10.462 8.021 1.00 94.19 259 GLU A O 1
ATOM 1999 N N . ARG A 1 260 ? 0.390 11.243 8.324 1.00 92.12 260 ARG A N 1
ATOM 2000 C CA . ARG A 1 260 ? 0.449 11.121 9.779 1.00 92.12 260 ARG A CA 1
ATOM 2001 C C . ARG A 1 260 ? 0.563 9.655 10.201 1.00 92.12 260 ARG A C 1
ATOM 2003 O O . ARG A 1 260 ? 1.389 9.350 11.063 1.00 92.12 260 ARG A O 1
ATOM 2010 N N . PHE A 1 261 ? -0.188 8.745 9.573 1.00 92.06 261 PHE A N 1
ATOM 2011 C CA . PHE A 1 261 ? -0.064 7.304 9.818 1.00 92.06 261 PHE A CA 1
ATOM 2012 C C . PHE A 1 261 ? 1.329 6.794 9.491 1.00 92.06 261 PHE A C 1
ATOM 2014 O O . PHE A 1 261 ? 1.917 6.100 10.321 1.00 92.06 261 PHE A O 1
ATOM 2021 N N . ARG A 1 262 ? 1.878 7.173 8.329 1.00 93.62 262 ARG A N 1
ATOM 2022 C CA . ARG A 1 262 ? 3.244 6.807 7.954 1.00 93.62 262 ARG A CA 1
ATOM 2023 C C . ARG A 1 262 ? 4.212 7.247 9.041 1.00 93.62 262 ARG A C 1
ATOM 2025 O O . ARG A 1 262 ? 4.817 6.396 9.671 1.00 93.62 262 ARG A O 1
ATOM 2032 N N . ARG A 1 263 ? 4.297 8.542 9.350 1.00 91.94 263 ARG A N 1
ATOM 2033 C CA . ARG A 1 263 ? 5.243 9.058 10.360 1.00 91.94 263 ARG A CA 1
ATOM 2034 C C . ARG A 1 263 ? 5.108 8.364 11.716 1.00 91.94 263 ARG A C 1
ATOM 2036 O O . ARG A 1 263 ? 6.112 8.055 12.350 1.00 91.94 263 ARG A O 1
ATOM 2043 N N . ARG A 1 264 ? 3.874 8.104 12.150 1.00 89.50 264 ARG A N 1
ATOM 2044 C CA . ARG A 1 264 ? 3.587 7.499 13.453 1.00 89.50 264 ARG A CA 1
ATOM 2045 C C . ARG A 1 264 ? 3.999 6.030 13.535 1.00 89.50 264 ARG A C 1
ATOM 2047 O O . ARG A 1 264 ? 4.633 5.621 14.502 1.00 89.50 264 ARG A O 1
ATOM 2054 N N . TYR A 1 265 ? 3.577 5.231 12.563 1.00 87.50 265 TYR A N 1
ATOM 2055 C CA . TYR A 1 265 ? 3.690 3.772 12.611 1.00 87.50 265 TYR A CA 1
ATOM 2056 C C . TYR A 1 265 ? 4.996 3.255 12.025 1.00 87.50 265 TYR A C 1
ATOM 2058 O O . TYR A 1 265 ? 5.436 2.149 12.340 1.00 87.50 265 TYR A O 1
ATOM 2066 N N . ASP A 1 266 ? 5.634 4.068 11.197 1.00 85.69 266 ASP A N 1
ATOM 2067 C CA . ASP A 1 266 ? 6.909 3.745 10.591 1.00 85.69 266 ASP A CA 1
ATOM 2068 C C . ASP A 1 266 ? 8.081 3.849 11.576 1.00 85.69 266 ASP A C 1
ATOM 2070 O O . ASP A 1 266 ? 9.061 3.118 11.459 1.00 85.69 266 ASP A O 1
ATOM 2074 N N . ALA A 1 267 ? 7.937 4.687 12.607 1.00 81.31 267 ALA A N 1
ATOM 2075 C CA . ALA A 1 267 ? 8.895 4.809 13.703 1.00 81.31 267 ALA A CA 1
ATOM 2076 C C . ALA A 1 267 ? 8.922 3.584 14.640 1.00 81.31 267 ALA A C 1
ATOM 2078 O O . ALA A 1 267 ? 9.813 3.479 15.483 1.00 81.31 267 ALA A O 1
ATOM 2079 N N . ILE A 1 268 ? 7.959 2.661 14.526 1.00 75.81 268 ILE A N 1
ATOM 2080 C CA . ILE A 1 268 ? 7.906 1.474 15.382 1.00 75.81 268 ILE A CA 1
ATOM 2081 C C . ILE A 1 268 ? 8.844 0.402 14.818 1.00 75.81 268 ILE A C 1
ATOM 2083 O O . ILE A 1 268 ? 8.637 -0.050 13.682 1.00 75.81 268 ILE A O 1
ATOM 2087 N N . PRO A 1 269 ? 9.838 -0.059 15.598 1.00 69.12 269 PRO A N 1
ATOM 2088 C CA . PRO A 1 269 ? 10.711 -1.139 15.169 1.00 69.12 269 PRO A CA 1
ATOM 2089 C C . PRO A 1 269 ? 9.901 -2.424 14.963 1.00 69.12 269 PRO A C 1
ATOM 2091 O O . PRO A 1 269 ? 9.038 -2.779 15.769 1.00 69.12 269 PRO A O 1
ATOM 2094 N N . SER A 1 270 ? 10.178 -3.144 13.876 1.00 61.41 270 SER A N 1
ATOM 2095 C CA . SER A 1 270 ? 9.685 -4.511 13.718 1.00 61.41 270 SER A CA 1
ATOM 2096 C C . SER A 1 270 ? 10.329 -5.383 14.788 1.00 61.41 270 SER A C 1
ATOM 2098 O O . SER A 1 270 ? 11.553 -5.501 14.809 1.00 61.41 270 SER A O 1
ATOM 2100 N N . ALA A 1 271 ? 9.521 -5.990 15.658 1.00 59.16 271 ALA A N 1
ATOM 2101 C CA . ALA A 1 271 ? 9.989 -7.103 16.472 1.00 59.16 271 ALA A CA 1
ATOM 2102 C C . ALA A 1 271 ? 10.442 -8.212 15.509 1.00 59.16 271 ALA A C 1
ATOM 2104 O O . ALA A 1 271 ? 9.637 -8.660 14.687 1.00 59.16 271 ALA A O 1
ATOM 2105 N N . GLY A 1 272 ? 11.742 -8.516 15.538 1.00 50.44 272 GLY A N 1
ATOM 2106 C CA . GLY A 1 272 ? 12.365 -9.574 14.742 1.00 50.44 272 GLY A CA 1
ATOM 2107 C C . GLY A 1 272 ? 11.938 -10.963 15.182 1.00 50.44 272 GLY A C 1
ATOM 2108 O O . GLY A 1 272 ? 11.474 -11.101 16.337 1.00 50.44 272 GLY A O 1
#

Solvent-accessible surface area (backbone atoms only — not comparable to full-atom values): 18859 Å² total; per-residue (Å²): 138,87,84,88,80,82,85,82,80,84,82,84,80,80,84,82,81,96,82,77,90,74,91,79,78,95,77,84,83,86,80,81,78,82,76,77,78,74,89,75,68,89,76,77,73,76,82,73,77,80,78,90,76,77,93,83,77,88,71,83,80,82,75,80,82,79,91,82,80,91,73,93,77,94,82,79,80,70,79,83,73,78,67,80,82,80,79,83,76,74,90,76,88,76,84,78,82,90,78,79,91,80,92,76,94,75,84,82,80,81,80,80,86,81,82,84,88,81,87,90,80,100,71,80,71,82,78,73,76,77,74,75,72,73,76,81,82,70,80,89,65,89,70,73,82,80,49,72,66,36,48,54,43,15,49,55,22,30,52,51,57,56,50,58,69,69,35,65,49,44,74,71,64,76,41,79,72,79,56,61,65,81,60,39,46,68,46,41,53,52,39,17,42,33,52,22,46,39,46,66,66,49,32,50,72,73,70,52,77,79,88,49,74,35,45,35,26,67,67,48,54,71,78,48,66,44,37,81,84,37,47,69,60,33,41,49,51,46,46,53,25,34,50,16,47,102,89,40,53,52,88,84,49,51,75,67,58,53,51,50,42,44,65,56,46,64,72,51,78,78,84,128